Protein AF-0000000070189179 (afdb_homodimer)

Secondary structure (DSSP, 8-state):
-GGGG-SEEEE-GGG-SSHHHHHHHHT--HHHHHHHHHS-EEEEEEEETTEEEEEEEETTTEEEEEEE-TT-EEEEE-TTS-EEEEEEEEETTEEEEEEEETTT--EEEEEEEEETTEEEEEEEETTTTEEEEEEEEE-/-GGGG-SEEEE-GGG-SSHHHHHHHHT--HHHHHHHHHS--EEEEEEETTEEEEEEEETTTEEEEEEE-TT-EEEEE-TTS-EEEEEEEEETTEEEEEEEETTT--EEEEEEEEETTEEEEEEEETTTTEEEEEEEEE-

Organism: Mizuhopecten yessoensis (NCBI:txid6573)

Nearest PDB structures (foldseek):
  3akn-assembly1_A  TM=9.074E-01  e=6.734E-11  Rattus norvegicus
  1icn-assembly1_A  TM=9.066E-01  e=8.291E-10  Rattus norvegicus
  1dc9-assembly1_A  TM=9.022E-01  e=1.022E-09  Rattus norvegicus
  1eio-assembly1_A  TM=8.338E-01  e=8.717E-08  Sus scrofa
  2lba-assembly1_A  TM=8.473E-01  e=8.706E-07  Gallus gallus

Radius of gyration: 19.39 Å; Cα contacts (8 Å, |Δi|>4): 678; chains: 2; bounding box: 40×55×44 Å

pLDDT: mean 95.41, std 3.67, range [82.75, 98.81]

Structure (mmCIF, N/CA/C/O backbone):
data_AF-0000000070189179-model_v1
#
loop_
_entity.id
_entity.type
_entity.pdbx_description
1 polymer 'Fatty acid-binding protein'
#
loop_
_atom_site.group_PDB
_atom_site.id
_atom_site.type_symbol
_atom_site.label_atom_id
_atom_site.label_alt_id
_atom_site.label_comp_id
_atom_site.label_asym_id
_atom_site.label_entity_id
_atom_site.label_seq_id
_atom_site.pdbx_PDB_ins_code
_atom_site.Cartn_x
_atom_site.Cartn_y
_atom_site.Cartn_z
_atom_site.occupancy
_atom_site.B_iso_or_equiv
_atom_site.auth_seq_id
_atom_site.auth_comp_id
_atom_site.auth_asym_id
_atom_site.auth_atom_id
_atom_site.pdbx_PDB_model_num
ATOM 1 N N . MET A 1 1 ? 20.984 -18.75 -6.578 1 83.31 1 MET A N 1
ATOM 2 C CA . MET A 1 1 ? 19.703 -19.281 -7.004 1 83.31 1 MET A CA 1
ATOM 3 C C . MET A 1 1 ? 18.594 -18.25 -6.863 1 83.31 1 MET A C 1
ATOM 5 O O . MET A 1 1 ? 17.734 -18.125 -7.734 1 83.31 1 MET A O 1
ATOM 9 N N . VAL A 1 2 ? 18.781 -17.312 -6.008 1 92.94 2 VAL A N 1
ATOM 10 C CA . VAL A 1 2 ? 17.734 -16.328 -5.777 1 92.94 2 VAL A CA 1
ATOM 11 C C . VAL A 1 2 ? 17.922 -15.133 -6.715 1 92.94 2 VAL A C 1
ATOM 13 O O . VAL A 1 2 ? 17 -14.359 -6.949 1 92.94 2 VAL A O 1
ATOM 16 N N . GLU A 1 3 ? 19.094 -15.023 -7.371 1 95.5 3 GLU A N 1
ATOM 17 C CA . GLU A 1 3 ? 19.438 -13.852 -8.172 1 95.5 3 GLU A CA 1
ATOM 18 C C . GLU A 1 3 ? 18.5 -13.703 -9.367 1 95.5 3 GLU A C 1
ATOM 20 O O . GLU A 1 3 ? 18.25 -12.586 -9.828 1 95.5 3 GLU A O 1
ATOM 25 N N . GLN A 1 4 ? 18.062 -14.805 -9.883 1 97.12 4 GLN A N 1
ATOM 26 C CA . GLN A 1 4 ? 17.234 -14.781 -11.078 1 97.12 4 GLN A CA 1
ATOM 27 C C . GLN A 1 4 ? 15.93 -14.031 -10.82 1 97.12 4 GLN A C 1
ATOM 29 O O . GLN A 1 4 ? 15.289 -13.555 -11.758 1 97.12 4 GLN A O 1
ATOM 34 N N . PHE A 1 5 ? 15.5 -13.906 -9.594 1 98.31 5 PHE A N 1
ATOM 35 C CA . PHE A 1 5 ? 14.25 -13.25 -9.242 1 98.31 5 PHE A CA 1
ATOM 36 C C . PHE A 1 5 ? 14.445 -11.742 -9.133 1 98.31 5 PHE A C 1
ATOM 38 O O . PHE A 1 5 ? 13.477 -10.977 -9.18 1 98.31 5 PHE A O 1
ATOM 45 N N . LEU A 1 6 ? 15.688 -11.266 -8.891 1 98.12 6 LEU A N 1
ATOM 46 C CA . LEU A 1 6 ? 16 -9.891 -8.516 1 98.12 6 LEU A CA 1
ATOM 47 C C . LEU A 1 6 ? 15.961 -8.977 -9.734 1 98.12 6 LEU A C 1
ATOM 49 O O . LEU A 1 6 ? 17 -8.453 -10.164 1 98.12 6 LEU A O 1
ATOM 53 N N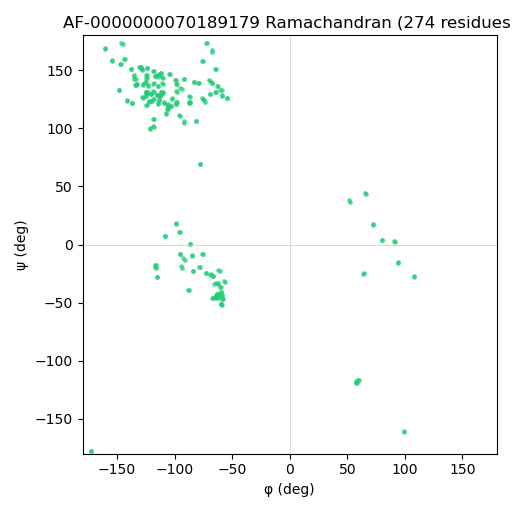 . ASN A 1 7 ? 14.695 -8.766 -10.266 1 98.19 7 ASN A N 1
ATOM 54 C CA . ASN A 1 7 ? 14.383 -7.953 -11.438 1 98.19 7 ASN A CA 1
ATOM 55 C C . ASN A 1 7 ? 13.023 -7.262 -11.289 1 98.19 7 ASN A C 1
ATOM 57 O O . ASN A 1 7 ? 12.367 -7.395 -10.258 1 98.19 7 ASN A O 1
ATOM 61 N N . LYS A 1 8 ? 12.766 -6.445 -12.219 1 98.31 8 LYS A N 1
ATOM 62 C CA . LYS A 1 8 ? 11.422 -5.879 -12.352 1 98.31 8 LYS A CA 1
ATOM 63 C C . LYS A 1 8 ? 10.617 -6.629 -13.414 1 98.31 8 LYS A C 1
ATOM 65 O O . LYS A 1 8 ? 11.125 -6.926 -14.492 1 98.31 8 LYS A O 1
ATOM 70 N N . TRP A 1 9 ? 9.406 -6.973 -13.055 1 98.81 9 TRP A N 1
ATOM 71 C CA . TRP A 1 9 ? 8.547 -7.801 -13.891 1 98.81 9 TRP A CA 1
ATOM 72 C C . TRP A 1 9 ? 7.219 -7.102 -14.156 1 98.81 9 TRP A C 1
ATOM 74 O O . TRP A 1 9 ? 6.703 -6.383 -13.297 1 98.81 9 TRP A O 1
ATOM 84 N N . LYS A 1 10 ? 6.699 -7.363 -15.398 1 98.62 10 LYS A N 1
ATOM 85 C CA . LYS A 1 10 ? 5.387 -6.832 -15.766 1 98.62 10 LYS A CA 1
ATOM 86 C C . LYS A 1 10 ? 4.449 -7.953 -16.203 1 98.62 10 LYS A C 1
ATOM 88 O O . LYS A 1 10 ? 4.801 -8.766 -17.062 1 98.62 10 LYS A O 1
ATOM 93 N N . ALA A 1 11 ? 3.275 -7.93 -15.633 1 98.5 11 ALA A N 1
ATOM 94 C CA . ALA A 1 11 ? 2.303 -8.977 -15.938 1 98.5 11 ALA A CA 1
ATOM 95 C C . ALA A 1 11 ? 1.834 -8.883 -17.391 1 98.5 11 ALA A C 1
ATOM 97 O O . ALA A 1 11 ? 1.616 -7.785 -17.906 1 98.5 11 ALA A O 1
ATOM 98 N N . ASP A 1 12 ? 1.707 -10.07 -18 1 97.81 12 ASP A N 1
ATOM 99 C CA . ASP A 1 12 ? 1.01 -10.195 -19.281 1 97.81 12 ASP A CA 1
ATOM 100 C C . ASP A 1 12 ? -0.471 -10.508 -19.062 1 97.81 12 ASP A C 1
ATOM 102 O O . ASP A 1 12 ? -0.845 -11.656 -18.844 1 97.81 12 ASP A O 1
ATOM 106 N N . ILE A 1 13 ? -1.306 -9.602 -19.266 1 95.25 13 ILE A N 1
ATOM 107 C CA . ILE A 1 13 ? -2.713 -9.734 -18.922 1 95.25 13 ILE A CA 1
ATOM 108 C C . ILE A 1 13 ? -3.381 -10.758 -19.828 1 95.25 13 ILE A C 1
ATOM 110 O O . ILE A 1 13 ? -4.398 -11.352 -19.469 1 95.25 13 ILE A O 1
ATOM 114 N N . THR A 1 14 ? -2.861 -10.922 -20.938 1 95.81 14 THR A N 1
ATOM 115 C CA . THR A 1 14 ? -3.445 -11.859 -21.891 1 95.81 14 THR A CA 1
ATOM 116 C C . THR A 1 14 ? -3.131 -13.305 -21.5 1 95.81 14 THR A C 1
ATOM 118 O O . THR A 1 14 ? -3.713 -14.242 -22.047 1 95.81 14 THR A O 1
ATOM 121 N N . SER A 1 15 ? -2.318 -13.469 -20.547 1 96.25 15 SER A N 1
ATOM 122 C CA . SER A 1 15 ? -1.878 -14.812 -20.172 1 96.25 15 SER A CA 1
ATOM 123 C C . SER A 1 15 ? -2.721 -15.375 -19.031 1 96.25 15 SER A C 1
ATOM 125 O O . SER A 1 15 ? -2.576 -16.547 -18.672 1 96.25 15 SER A O 1
ATOM 127 N N . TYR A 1 16 ? -3.555 -14.57 -18.453 1 95.81 16 TYR A N 1
ATOM 128 C CA . TYR A 1 16 ? -4.336 -15.008 -17.297 1 95.81 16 TYR A CA 1
ATOM 129 C C . TYR A 1 16 ? -5.199 -16.219 -17.641 1 95.81 16 TYR A C 1
ATOM 131 O O . TYR A 1 16 ? -5.914 -16.203 -18.656 1 95.81 16 TYR A O 1
ATOM 139 N N . SER A 1 17 ? -5.148 -17.234 -16.906 1 97 17 SER A N 1
ATOM 140 C CA . SER A 1 17 ? -6.105 -18.344 -16.969 1 97 17 SER A CA 1
ATOM 141 C C . SER A 1 17 ? -7.16 -18.219 -15.875 1 97 17 SER A C 1
ATOM 143 O O . SER A 1 17 ? -6.863 -17.781 -14.758 1 97 17 SER A O 1
ATOM 145 N N . ASN A 1 18 ? -8.414 -18.531 -16.109 1 96.88 18 ASN A N 1
ATOM 146 C CA . ASN A 1 18 ? -9.469 -18.672 -15.109 1 96.88 18 ASN A CA 1
ATOM 147 C C . ASN A 1 18 ? -9.523 -17.438 -14.203 1 96.88 18 ASN A C 1
ATOM 149 O O . ASN A 1 18 ? -9.703 -17.578 -12.992 1 96.88 18 ASN A O 1
ATOM 153 N N . PHE A 1 19 ? -9.32 -16.297 -14.742 1 97.12 19 PHE A N 1
ATOM 154 C CA . PHE A 1 19 ? -9.18 -15.078 -13.945 1 97.12 19 PHE A CA 1
ATOM 155 C C . PHE A 1 19 ? -10.438 -14.828 -13.117 1 97.12 19 PHE A C 1
ATOM 157 O O . PHE A 1 19 ? -10.367 -14.742 -11.891 1 97.12 19 PHE A O 1
ATOM 164 N N . ASP A 1 20 ? -11.586 -14.844 -13.742 1 95.56 20 ASP A N 1
ATOM 165 C CA . ASP A 1 20 ? -12.828 -14.484 -13.07 1 95.56 20 ASP A CA 1
ATOM 166 C C . ASP A 1 20 ? -13.148 -15.477 -11.945 1 95.56 20 ASP A C 1
ATOM 168 O O . ASP A 1 20 ? -13.555 -15.078 -10.852 1 95.56 20 ASP A O 1
ATOM 172 N N . GLU A 1 21 ? -12.992 -16.719 -12.148 1 95.94 21 GLU A N 1
ATOM 173 C CA . GLU A 1 21 ? -13.25 -17.75 -11.156 1 95.94 21 GLU A CA 1
ATOM 174 C C . GLU A 1 21 ? -12.352 -17.578 -9.93 1 95.94 21 GLU A C 1
ATOM 176 O O . GLU A 1 21 ? -12.82 -17.688 -8.797 1 95.94 21 GLU A O 1
ATOM 181 N N . VAL A 1 22 ? -11.125 -17.359 -10.18 1 96.75 22 VAL A N 1
ATOM 182 C CA . VAL A 1 22 ? -10.172 -17.25 -9.086 1 96.75 22 VAL A CA 1
ATOM 183 C C . VAL A 1 22 ? -10.477 -15.992 -8.258 1 96.75 22 VAL A C 1
ATOM 185 O O . VAL A 1 22 ? -10.477 -16.047 -7.027 1 96.75 22 VAL A O 1
ATOM 188 N N . MET A 1 23 ? -10.719 -14.812 -8.914 1 94.88 23 MET A N 1
ATOM 189 C CA . MET A 1 23 ? -11.039 -13.586 -8.188 1 94.88 23 MET A CA 1
ATOM 190 C C . MET A 1 23 ? -12.305 -13.758 -7.355 1 94.88 23 MET A C 1
ATOM 192 O O . MET A 1 23 ? -12.391 -13.242 -6.238 1 94.88 23 MET A O 1
ATOM 196 N N . ASP A 1 24 ? -13.219 -14.516 -7.941 1 94.31 24 ASP A N 1
ATOM 197 C CA . ASP A 1 24 ? -14.445 -14.812 -7.211 1 94.31 24 ASP A CA 1
ATOM 198 C C . ASP A 1 24 ? -14.164 -15.641 -5.961 1 94.31 24 ASP A C 1
ATOM 200 O O . ASP A 1 24 ? -14.703 -15.359 -4.887 1 94.31 24 ASP A O 1
ATOM 204 N N . ALA A 1 25 ? -13.375 -16.609 -6.113 1 95.75 25 ALA A N 1
ATOM 205 C CA . ALA A 1 25 ? -13.023 -17.484 -4.996 1 95.75 25 ALA A CA 1
ATOM 206 C C . ALA A 1 25 ? -12.312 -16.703 -3.896 1 95.75 25 ALA A C 1
ATOM 208 O O . ALA A 1 25 ? -12.477 -16.984 -2.709 1 95.75 25 ALA A O 1
ATOM 209 N N . MET A 1 26 ? -11.539 -15.727 -4.266 1 94.62 26 MET A N 1
ATOM 210 C CA . MET A 1 26 ? -10.805 -14.898 -3.312 1 94.62 26 MET A CA 1
ATOM 211 C C . MET A 1 26 ? -11.727 -13.867 -2.666 1 94.62 26 MET A C 1
ATOM 213 O O . MET A 1 26 ? -11.352 -13.227 -1.684 1 94.62 26 MET A O 1
ATOM 217 N N . GLN A 1 27 ? -12.82 -13.617 -3.291 1 92.88 27 GLN A N 1
ATOM 218 C CA . GLN A 1 27 ? -13.781 -12.609 -2.846 1 92.88 27 GLN A CA 1
ATOM 219 C C . GLN A 1 27 ? -13.195 -11.203 -2.947 1 92.88 27 GLN A C 1
ATOM 221 O O . GLN A 1 27 ? -13.312 -10.414 -2.012 1 92.88 27 GLN A O 1
ATOM 226 N N . LEU A 1 28 ? -12.602 -11.086 -4.027 1 90.12 28 LEU A N 1
ATOM 227 C CA . LEU A 1 28 ? -12.039 -9.766 -4.297 1 90.12 28 LEU A CA 1
ATOM 228 C C . LEU A 1 28 ? -13.141 -8.742 -4.539 1 90.12 28 LEU A C 1
ATOM 230 O O . LEU A 1 28 ? -14.141 -9.047 -5.199 1 90.12 28 LEU A O 1
ATOM 234 N N . GLU A 1 29 ? -12.891 -7.52 -3.988 1 82.75 29 GLU A N 1
ATOM 235 C CA . GLU A 1 29 ? -13.844 -6.441 -4.246 1 82.75 29 GLU A CA 1
ATOM 236 C C . GLU A 1 29 ? -13.891 -6.09 -5.73 1 82.75 29 GLU A C 1
ATOM 238 O O . GLU A 1 29 ? -12.875 -6.172 -6.426 1 82.75 29 GLU A O 1
ATOM 243 N N . PRO A 1 30 ? -15.031 -5.629 -6.137 1 86.75 30 PRO A N 1
ATOM 244 C CA . PRO A 1 30 ? -15.258 -5.391 -7.562 1 86.75 30 PRO A CA 1
ATOM 245 C C . PRO A 1 30 ? -14.258 -4.402 -8.156 1 86.75 30 PRO A C 1
ATOM 247 O O . PRO A 1 30 ? -13.758 -4.617 -9.266 1 86.75 30 PRO A O 1
ATOM 250 N N . MET A 1 31 ? -13.953 -3.301 -7.504 1 84.25 31 MET A N 1
ATOM 251 C CA . MET A 1 31 ? -13.031 -2.307 -8.055 1 84.25 31 MET A CA 1
ATOM 252 C C . MET A 1 31 ? -11.656 -2.916 -8.305 1 84.25 31 MET A C 1
ATOM 254 O O . MET A 1 31 ? -11.102 -2.768 -9.391 1 84.25 31 MET A O 1
ATOM 258 N N . ALA A 1 32 ? -11.141 -3.545 -7.32 1 90.06 32 ALA A N 1
ATOM 259 C CA . ALA A 1 32 ? -9.828 -4.168 -7.465 1 90.06 32 ALA A CA 1
ATOM 260 C C . ALA A 1 32 ? -9.836 -5.211 -8.578 1 90.06 32 ALA A C 1
ATOM 262 O O . ALA A 1 32 ? -8.898 -5.281 -9.383 1 90.06 32 ALA A O 1
ATOM 263 N N . ARG A 1 33 ? -10.938 -5.98 -8.633 1 92.88 33 ARG A N 1
ATOM 264 C CA . ARG A 1 33 ? -11.07 -6.988 -9.68 1 92.88 33 ARG A CA 1
ATOM 265 C C . ARG A 1 33 ? -10.992 -6.355 -11.07 1 92.88 33 ARG A C 1
ATOM 267 O O . ARG A 1 33 ? -10.281 -6.852 -11.945 1 92.88 33 ARG A O 1
ATOM 274 N N . GLN A 1 34 ? -11.688 -5.332 -11.266 1 93.06 34 GLN A N 1
ATOM 275 C CA . GLN A 1 34 ? -11.711 -4.648 -12.555 1 93.06 34 GLN A CA 1
ATOM 276 C C . GLN A 1 34 ? -10.328 -4.109 -12.922 1 93.06 34 GLN A C 1
ATOM 278 O O . GLN A 1 34 ? -9.883 -4.242 -14.062 1 93.06 34 GLN A O 1
ATOM 283 N N . VAL A 1 35 ? -9.664 -3.557 -11.992 1 92.12 35 VAL A N 1
ATOM 284 C CA . VAL A 1 35 ? -8.352 -2.982 -12.242 1 92.12 35 VAL A CA 1
ATOM 285 C C . VAL A 1 35 ? -7.371 -4.086 -12.633 1 92.12 35 VAL A C 1
ATOM 287 O O . VAL A 1 35 ? -6.641 -3.951 -13.625 1 92.12 35 VAL A O 1
ATOM 290 N N . PHE A 1 36 ? -7.406 -5.176 -11.906 1 94.38 36 PHE A N 1
ATOM 291 C CA . PHE A 1 36 ? -6.461 -6.25 -12.164 1 94.38 36 PHE A CA 1
ATOM 292 C C . PHE A 1 36 ? -6.723 -6.887 -13.531 1 94.38 36 PHE A C 1
ATOM 294 O O . PHE A 1 36 ? -5.805 -7.398 -14.172 1 94.38 36 PHE A O 1
ATOM 301 N N . LYS A 1 37 ? -7.969 -6.785 -13.93 1 94 37 LYS A N 1
ATOM 302 C CA . LYS A 1 37 ? -8.352 -7.34 -15.227 1 94 37 LYS A CA 1
ATOM 303 C C . LYS A 1 37 ? -7.805 -6.488 -16.375 1 94 37 LYS A C 1
ATOM 305 O O . LYS A 1 37 ? -7.488 -7.008 -17.438 1 94 37 LYS A O 1
ATOM 310 N N . GLU A 1 38 ? -7.566 -5.281 -16.109 1 94.62 38 GLU A N 1
ATOM 311 C CA . GLU A 1 38 ? -7.328 -4.371 -17.219 1 94.62 38 GLU A CA 1
ATOM 312 C C . GLU A 1 38 ? -5.898 -3.83 -17.203 1 94.62 38 GLU A C 1
ATOM 314 O O . GLU A 1 38 ? -5.402 -3.332 -18.219 1 94.62 38 GLU A O 1
ATOM 319 N N . LYS A 1 39 ? -5.367 -3.758 -16.141 1 95.19 39 LYS A N 1
ATOM 320 C CA . LYS A 1 39 ? -4.062 -3.117 -16 1 95.19 39 LYS A CA 1
ATOM 321 C C . LYS A 1 39 ? -2.996 -4.125 -15.586 1 95.19 39 LYS A C 1
ATOM 323 O O . LYS A 1 39 ? -3.207 -4.906 -14.656 1 95.19 39 LYS A O 1
ATOM 328 N N . ALA A 1 40 ? -1.892 -3.971 -16.266 1 96.25 40 ALA A N 1
ATOM 329 C CA . ALA A 1 40 ? -0.788 -4.879 -15.961 1 96.25 40 ALA A CA 1
ATOM 330 C C . ALA A 1 40 ? -0.128 -4.523 -14.633 1 96.25 40 ALA A C 1
ATOM 332 O O . ALA A 1 40 ? 0.315 -3.389 -14.438 1 96.25 40 ALA A O 1
ATOM 333 N N . GLY A 1 41 ? -0.064 -5.441 -13.75 1 96.94 41 GLY A N 1
ATOM 334 C CA . GLY A 1 41 ? 0.687 -5.262 -12.523 1 96.94 41 GLY A CA 1
ATOM 335 C C . GLY A 1 41 ? 2.186 -5.391 -12.711 1 96.94 41 GLY A C 1
ATOM 336 O O . GLY A 1 41 ? 2.643 -5.992 -13.688 1 96.94 41 GLY A O 1
ATOM 337 N N . THR A 1 42 ? 2.9 -4.797 -11.758 1 97.94 42 THR A N 1
ATOM 338 C CA . THR A 1 42 ? 4.352 -4.918 -11.758 1 97.94 42 THR A CA 1
ATOM 339 C C . THR A 1 42 ? 4.844 -5.48 -10.422 1 97.94 42 THR A C 1
ATOM 341 O O . THR A 1 42 ? 4.152 -5.379 -9.406 1 97.94 42 THR A O 1
ATOM 344 N N . LEU A 1 43 ? 5.945 -6.152 -10.453 1 98.5 43 LEU A N 1
ATOM 345 C CA . LEU A 1 43 ? 6.598 -6.742 -9.289 1 98.5 43 LEU A CA 1
ATOM 346 C C . LEU A 1 43 ? 8.117 -6.609 -9.391 1 98.5 43 LEU A C 1
ATOM 348 O O . LEU A 1 43 ? 8.703 -6.969 -10.414 1 98.5 43 LEU A O 1
ATOM 352 N N . GLU A 1 44 ? 8.664 -6 -8.383 1 98.5 44 GLU A N 1
ATOM 353 C CA . GLU A 1 44 ? 10.117 -5.852 -8.328 1 98.5 44 GLU A CA 1
ATOM 354 C C . GLU A 1 44 ? 10.68 -6.422 -7.031 1 98.5 44 GLU A C 1
ATOM 356 O O . GLU A 1 44 ? 10.172 -6.133 -5.949 1 98.5 44 GLU A O 1
ATOM 361 N N . TYR A 1 45 ? 11.711 -7.25 -7.117 1 98.44 45 TYR A N 1
ATOM 362 C CA . TYR A 1 45 ? 12.398 -7.789 -5.949 1 98.44 45 TYR A CA 1
ATOM 363 C C . TYR A 1 45 ? 13.797 -7.199 -5.812 1 98.44 45 TYR A C 1
ATOM 365 O O . TYR A 1 45 ? 14.5 -7.02 -6.812 1 98.44 45 TYR A O 1
ATOM 373 N N . GLN A 1 46 ? 14.086 -6.91 -4.652 1 97.81 46 GLN A N 1
ATOM 374 C CA . GLN A 1 46 ? 15.445 -6.566 -4.246 1 97.81 46 GLN A CA 1
ATOM 375 C C . GLN A 1 46 ? 15.875 -7.371 -3.027 1 97.81 46 GLN A C 1
ATOM 377 O O . GLN A 1 46 ? 15.039 -7.809 -2.236 1 97.81 46 GLN A O 1
ATOM 382 N N . LEU A 1 47 ? 17.219 -7.578 -2.904 1 98 47 LEU A N 1
ATOM 383 C CA . LEU A 1 47 ? 17.766 -8.328 -1.78 1 98 47 LEU A CA 1
ATOM 384 C C . LEU A 1 47 ? 19.016 -7.641 -1.224 1 98 47 LEU A C 1
ATOM 386 O O . LEU A 1 47 ? 19.953 -7.348 -1.969 1 98 47 LEU A O 1
ATOM 390 N N . ASP A 1 48 ? 18.938 -7.328 0.014 1 97.38 48 ASP A N 1
ATOM 391 C CA . ASP A 1 48 ? 20.062 -6.84 0.789 1 97.38 48 ASP A CA 1
ATOM 392 C C . ASP A 1 48 ? 20.391 -7.781 1.947 1 97.38 48 ASP A C 1
ATOM 394 O O . ASP A 1 48 ? 19.688 -7.785 2.965 1 97.38 48 ASP A O 1
ATOM 398 N N . GLY A 1 49 ? 21.531 -8.492 1.797 1 96.88 49 GLY A N 1
ATOM 399 C CA . GLY A 1 49 ? 21.734 -9.57 2.75 1 96.88 49 GLY A CA 1
ATOM 400 C C . GLY A 1 49 ? 20.641 -10.609 2.715 1 96.88 49 GLY A C 1
ATOM 401 O O . GLY A 1 49 ? 20.391 -11.227 1.676 1 96.88 49 GLY A O 1
ATOM 402 N N . ASP A 1 50 ? 19.953 -10.703 3.852 1 97.19 50 ASP A N 1
ATOM 403 C CA . ASP A 1 50 ? 18.875 -11.68 3.895 1 97.19 50 ASP A CA 1
ATOM 404 C C . ASP A 1 50 ? 17.516 -10.984 3.891 1 97.19 50 ASP A C 1
ATOM 406 O O . ASP A 1 50 ? 16.469 -11.633 4.059 1 97.19 50 ASP A O 1
ATOM 410 N N . THR A 1 51 ? 17.516 -9.742 3.707 1 97.81 51 THR A N 1
ATOM 411 C CA . THR A 1 51 ? 16.281 -8.961 3.732 1 97.81 51 THR A CA 1
ATOM 412 C C . THR A 1 51 ? 15.781 -8.695 2.314 1 97.81 51 THR A C 1
ATOM 414 O O . THR A 1 51 ? 16.469 -8.062 1.515 1 97.81 51 THR A O 1
ATOM 417 N N . TRP A 1 52 ? 14.555 -9.164 2.09 1 97.75 52 TRP A N 1
ATOM 418 C CA . TRP A 1 52 ? 13.891 -8.969 0.804 1 97.75 52 TRP A CA 1
ATOM 419 C C . TRP A 1 52 ? 13.047 -7.699 0.819 1 97.75 52 TRP A C 1
ATOM 421 O O . TRP A 1 52 ? 12.422 -7.375 1.831 1 97.75 52 TRP A O 1
ATOM 431 N N . THR A 1 53 ? 13.055 -7.035 -0.287 1 97.06 53 THR A N 1
ATOM 432 C CA . THR A 1 53 ? 12.094 -5.98 -0.568 1 97.06 53 THR A CA 1
ATOM 433 C C . THR A 1 53 ? 11.312 -6.281 -1.847 1 97.06 53 THR A C 1
ATOM 435 O O . THR A 1 53 ? 11.914 -6.496 -2.904 1 97.06 53 THR A O 1
ATOM 438 N N . ALA A 1 54 ? 10.031 -6.332 -1.734 1 97.25 54 ALA A N 1
ATOM 439 C CA . ALA A 1 54 ? 9.156 -6.488 -2.893 1 97.25 54 ALA A CA 1
ATOM 440 C C . ALA A 1 54 ? 8.312 -5.238 -3.117 1 97.25 54 ALA A C 1
ATOM 442 O O . ALA A 1 54 ? 7.648 -4.758 -2.197 1 97.25 54 ALA A O 1
ATOM 443 N N . LEU A 1 55 ? 8.328 -4.719 -4.293 1 96.62 55 LEU A N 1
ATOM 444 C CA . LEU A 1 55 ? 7.449 -3.635 -4.715 1 96.62 55 LEU A CA 1
ATOM 445 C C . LEU A 1 55 ? 6.383 -4.145 -5.684 1 96.62 55 LEU A C 1
ATOM 447 O O . LEU A 1 55 ? 6.703 -4.605 -6.777 1 96.62 55 LEU A O 1
ATOM 451 N N . ALA A 1 56 ? 5.18 -4.117 -5.234 1 97.06 56 ALA A N 1
ATOM 452 C CA . ALA A 1 56 ? 4.047 -4.531 -6.059 1 97.06 56 ALA A CA 1
ATOM 453 C C . ALA A 1 56 ? 3.156 -3.342 -6.402 1 97.06 56 ALA A C 1
ATOM 455 O O . ALA A 1 56 ? 2.779 -2.562 -5.523 1 97.06 56 ALA A O 1
ATOM 456 N N . GLY A 1 57 ? 2.848 -3.252 -7.684 1 96.19 57 GLY A N 1
ATOM 457 C CA . GLY A 1 57 ? 2.066 -2.09 -8.078 1 96.19 57 GLY A CA 1
ATOM 458 C C . GLY A 1 57 ? 1.115 -2.369 -9.227 1 96.19 57 GLY A C 1
ATOM 459 O O . GLY A 1 57 ? 1.319 -3.312 -9.992 1 96.19 57 GLY A O 1
ATOM 460 N N . VAL A 1 58 ? 0.118 -1.654 -9.328 1 95.25 58 VAL A N 1
ATOM 461 C CA . VAL A 1 58 ? -0.774 -1.591 -10.477 1 95.25 58 VAL A CA 1
ATOM 462 C C . VAL A 1 58 ? -1.35 -0.183 -10.609 1 95.25 58 VAL A C 1
ATOM 464 O O . VAL A 1 58 ? -1.683 0.455 -9.609 1 95.25 58 VAL A O 1
ATOM 467 N N . GLU A 1 59 ? -1.267 0.281 -11.898 1 88.38 59 GLU A N 1
ATOM 468 C CA . GLU A 1 59 ? -1.894 1.58 -12.125 1 88.38 59 GLU A CA 1
ATOM 469 C C . GLU A 1 59 ? -3.352 1.576 -11.68 1 88.38 59 GLU A C 1
ATOM 471 O O . GLU A 1 59 ? -4.117 0.683 -12.039 1 88.38 59 GLU A O 1
ATOM 476 N N . GLY A 1 60 ? -3.73 2.623 -10.75 1 87.38 60 GLY A N 1
ATOM 477 C CA . GLY A 1 60 ? -5.086 2.707 -10.234 1 87.38 60 GLY A CA 1
ATOM 478 C C . GLY A 1 60 ? -5.191 2.312 -8.773 1 87.38 60 GLY A C 1
ATOM 479 O O . GLY A 1 60 ? -6.109 2.738 -8.07 1 87.38 60 GLY A O 1
ATOM 480 N N . LEU A 1 61 ? -4.293 1.462 -8.297 1 90.5 61 LEU A N 1
ATOM 481 C CA . LEU A 1 61 ? -4.34 1.04 -6.902 1 90.5 61 LEU A CA 1
ATOM 482 C C . LEU A 1 61 ? -3.088 1.493 -6.156 1 90.5 61 LEU A C 1
ATOM 484 O O . LEU A 1 61 ? -3.049 1.458 -4.926 1 90.5 61 LEU A O 1
ATOM 488 N N . GLY A 1 62 ? -2.053 1.835 -6.953 1 89.88 62 GLY A N 1
ATOM 489 C CA . GLY A 1 62 ? -0.827 2.32 -6.34 1 89.88 62 GLY A CA 1
ATOM 490 C C . GLY A 1 62 ? 0.241 1.252 -6.215 1 89.88 62 GLY A C 1
ATOM 491 O O . GLY A 1 62 ? 0.303 0.329 -7.031 1 89.88 62 GLY A O 1
ATOM 492 N N . VAL A 1 63 ? 1.214 1.551 -5.293 1 93.12 63 VAL A N 1
ATOM 493 C CA . VAL A 1 63 ? 2.348 0.655 -5.086 1 93.12 63 VAL A CA 1
ATOM 494 C C . VAL A 1 63 ? 2.449 0.282 -3.607 1 93.12 63 VAL A C 1
ATOM 496 O O . VAL A 1 63 ? 2.252 1.128 -2.732 1 93.12 63 VAL A O 1
ATOM 499 N N . ARG A 1 64 ? 2.756 -0.956 -3.336 1 94.56 64 ARG A N 1
ATOM 500 C CA . ARG A 1 64 ? 3.037 -1.446 -1.991 1 94.56 64 ARG A CA 1
ATOM 501 C C . ARG A 1 64 ? 4.465 -1.975 -1.888 1 94.56 64 ARG A C 1
ATOM 503 O O . ARG A 1 64 ? 4.957 -2.627 -2.809 1 94.56 64 ARG A O 1
ATOM 510 N N . LYS A 1 65 ? 5.055 -1.642 -0.792 1 93.81 65 LYS A N 1
ATOM 511 C CA . LYS A 1 65 ? 6.387 -2.139 -0.463 1 93.81 65 LYS A CA 1
ATOM 512 C C . LYS A 1 65 ? 6.332 -3.143 0.685 1 93.81 65 LYS A C 1
ATOM 514 O O . LYS A 1 65 ? 5.785 -2.848 1.749 1 93.81 65 LYS A O 1
ATOM 519 N N . TYR A 1 66 ? 6.812 -4.301 0.454 1 94.88 66 TYR A N 1
ATOM 520 C CA . TYR A 1 66 ? 6.922 -5.332 1.478 1 94.88 66 TYR A CA 1
ATOM 521 C C . TYR A 1 66 ? 8.383 -5.625 1.807 1 94.88 66 TYR A C 1
ATOM 523 O O . TYR A 1 66 ? 9.188 -5.867 0.907 1 94.88 66 TYR A O 1
ATOM 531 N N . VAL A 1 67 ? 8.734 -5.586 3.043 1 93.88 67 VAL A N 1
ATOM 532 C CA . VAL A 1 67 ? 10.078 -5.898 3.516 1 93.88 67 VAL A CA 1
ATOM 533 C C . VAL A 1 67 ? 10.031 -7.113 4.441 1 93.88 67 VAL A C 1
ATOM 535 O O . VAL A 1 67 ? 9.305 -7.113 5.438 1 93.88 67 VAL A O 1
ATOM 538 N N . TYR A 1 68 ? 10.836 -8.109 4.082 1 96.69 68 TYR A N 1
ATOM 539 C CA . TYR A 1 68 ? 10.688 -9.352 4.828 1 96.69 68 TYR A CA 1
ATOM 540 C C . TYR A 1 68 ? 11.922 -10.227 4.676 1 96.69 68 TYR A C 1
ATOM 542 O O . TYR A 1 68 ? 12.805 -9.93 3.873 1 96.69 68 TYR A O 1
ATOM 550 N N . LYS A 1 69 ? 11.992 -11.266 5.496 1 97.88 69 LYS A N 1
ATOM 551 C CA . LYS A 1 69 ? 12.938 -12.375 5.363 1 97.88 69 LYS A CA 1
ATOM 552 C C . LYS A 1 69 ? 12.211 -13.68 5.051 1 97.88 69 LYS A C 1
ATOM 554 O O . LYS A 1 69 ? 11.109 -13.922 5.555 1 97.88 69 LYS A O 1
ATOM 559 N N . LEU A 1 70 ? 12.867 -14.5 4.215 1 98 70 LEU A N 1
ATOM 560 C CA . LEU A 1 70 ? 12.258 -15.789 3.902 1 98 70 LEU A CA 1
ATOM 561 C C . LEU A 1 70 ? 12.031 -16.609 5.172 1 98 70 LEU A C 1
ATOM 563 O O . LEU A 1 70 ? 12.891 -16.625 6.062 1 98 70 LEU A O 1
ATOM 567 N N . GLY A 1 71 ? 10.859 -17.125 5.223 1 98.25 71 GLY A N 1
ATOM 568 C CA . GLY A 1 71 ? 10.531 -18 6.34 1 98.25 71 GLY A CA 1
ATOM 569 C C . GLY A 1 71 ? 9.852 -17.266 7.484 1 98.25 71 GLY A C 1
ATOM 570 O O . GLY A 1 71 ? 9.328 -17.891 8.406 1 98.25 71 GLY A O 1
ATOM 571 N N . GLU A 1 72 ? 9.883 -16.016 7.547 1 97.94 72 GLU A N 1
ATOM 572 C CA . GLU A 1 72 ? 9.242 -15.242 8.602 1 97.94 72 GLU A CA 1
ATOM 573 C C . GLU A 1 72 ? 7.879 -14.719 8.156 1 97.94 72 GLU A C 1
ATOM 575 O O . GLU A 1 72 ? 7.723 -14.258 7.023 1 97.94 72 GLU A O 1
ATOM 580 N N . GLU A 1 73 ? 6.934 -14.805 9.039 1 97.44 73 GLU A N 1
ATOM 581 C CA . GLU A 1 73 ? 5.605 -14.273 8.75 1 97.44 73 GLU A CA 1
ATOM 582 C C . GLU A 1 73 ? 5.566 -12.758 8.922 1 97.44 73 GLU A C 1
ATOM 584 O O . GLU A 1 73 ? 6.109 -12.227 9.891 1 97.44 73 GLU A O 1
ATOM 589 N N . ILE A 1 74 ? 4.902 -12.125 8.016 1 94.31 74 ILE A N 1
ATOM 590 C CA . ILE A 1 74 ? 4.684 -10.688 8.125 1 94.31 74 ILE A CA 1
ATOM 591 C C . ILE A 1 74 ? 3.199 -10.375 7.945 1 94.31 74 ILE A C 1
ATOM 593 O O . ILE A 1 74 ? 2.461 -11.164 7.348 1 94.31 74 ILE A O 1
ATOM 597 N N . GLU A 1 75 ? 2.809 -9.297 8.539 1 90.12 75 GLU A N 1
ATOM 598 C CA . GLU A 1 75 ? 1.468 -8.766 8.32 1 90.12 75 GLU A CA 1
ATOM 599 C C . GLU A 1 75 ? 1.501 -7.547 7.406 1 90.12 75 GLU A C 1
ATOM 601 O O . GLU A 1 75 ? 2.486 -6.809 7.383 1 90.12 75 GLU A O 1
ATOM 606 N N . GLY A 1 76 ? 0.409 -7.422 6.594 1 89.25 76 GLY A N 1
ATOM 607 C CA . GLY A 1 76 ? 0.299 -6.297 5.68 1 89.25 76 GLY A CA 1
ATOM 608 C C . GLY A 1 76 ? -1.05 -6.215 4.992 1 89.25 76 GLY A C 1
ATOM 609 O O . GLY A 1 76 ? -1.974 -6.957 5.336 1 89.25 76 GLY A O 1
ATOM 610 N N . ILE A 1 77 ? -1.13 -5.207 4.125 1 91.19 77 ILE A N 1
ATOM 611 C CA . ILE A 1 77 ? -2.324 -5.023 3.307 1 91.19 77 ILE A CA 1
ATOM 612 C C . ILE A 1 77 ? -1.96 -5.141 1.828 1 91.19 77 ILE A C 1
ATOM 614 O O . ILE A 1 77 ? -0.965 -4.566 1.381 1 91.19 77 ILE A O 1
ATOM 618 N N . GLY A 1 78 ? -2.682 -5.871 1.165 1 92.12 78 GLY A N 1
ATOM 619 C CA . GLY A 1 78 ? -2.439 -6.043 -0.259 1 92.12 78 GLY A CA 1
ATOM 620 C C . GLY A 1 78 ? -2.82 -4.824 -1.08 1 92.12 78 GLY A C 1
ATOM 621 O O . GLY A 1 78 ? -3.443 -3.895 -0.566 1 92.12 78 GLY A O 1
ATOM 622 N N . LEU A 1 79 ? -2.471 -4.934 -2.336 1 91.19 79 LEU A N 1
ATOM 623 C CA . LEU A 1 79 ? -2.846 -3.879 -3.273 1 91.19 79 LEU A CA 1
ATOM 624 C C . LEU A 1 79 ? -4.355 -3.668 -3.277 1 91.19 79 LEU A C 1
ATOM 626 O O . LEU A 1 79 ? -4.828 -2.551 -3.494 1 91.19 79 LEU A O 1
ATOM 630 N N . ASP A 1 80 ? -5.008 -4.715 -3.033 1 90.5 80 ASP A N 1
ATOM 631 C CA . ASP A 1 80 ? -6.465 -4.688 -3.1 1 90.5 80 ASP A CA 1
ATOM 632 C C . ASP A 1 80 ? -7.07 -4.234 -1.771 1 90.5 80 ASP A C 1
ATOM 634 O O . ASP A 1 80 ? -8.289 -4.289 -1.586 1 90.5 80 ASP A O 1
ATOM 638 N N . GLY A 1 81 ? -6.25 -3.939 -0.831 1 89.62 81 GLY A N 1
ATOM 639 C CA . GLY A 1 81 ? -6.73 -3.42 0.442 1 89.62 81 GLY A CA 1
ATOM 640 C C . GLY A 1 81 ? -7.02 -4.508 1.458 1 89.62 81 GLY A C 1
ATOM 641 O O . GLY A 1 81 ? -7.488 -4.227 2.562 1 89.62 81 GLY A O 1
ATOM 642 N N . VAL A 1 82 ? -6.781 -5.719 1.147 1 89.94 82 VAL A N 1
ATOM 643 C CA . VAL A 1 82 ? -7.105 -6.84 2.027 1 89.94 82 VAL A CA 1
ATOM 644 C C . VAL A 1 82 ? -5.949 -7.09 2.992 1 89.94 82 VAL A C 1
ATOM 646 O O . VAL A 1 82 ? -4.809 -7.285 2.566 1 89.94 82 VAL A O 1
ATOM 649 N N . PRO A 1 83 ? -6.254 -7.039 4.301 1 90.38 83 PRO A N 1
ATOM 650 C CA . PRO A 1 83 ? -5.211 -7.43 5.25 1 90.38 83 PRO A CA 1
ATOM 651 C C . PRO A 1 83 ? -4.785 -8.891 5.09 1 90.38 83 PRO A C 1
ATOM 653 O O . PRO A 1 83 ? -5.637 -9.773 4.977 1 90.38 83 PRO A O 1
ATOM 656 N N . LEU A 1 84 ? -3.451 -9.109 5.141 1 93.75 84 LEU A N 1
ATOM 657 C CA . LEU A 1 84 ? -2.908 -10.438 4.898 1 93.75 84 LEU A CA 1
ATOM 658 C C . LEU A 1 84 ? -1.835 -10.781 5.922 1 93.75 84 LEU A C 1
ATOM 660 O O . LEU A 1 84 ? -1.107 -9.906 6.387 1 93.75 84 LEU A O 1
ATOM 664 N N . LYS A 1 85 ? -1.758 -12.016 6.293 1 95.31 85 LYS A N 1
ATOM 665 C CA . LYS A 1 85 ? -0.572 -12.641 6.867 1 95.31 85 LYS A CA 1
ATOM 666 C C . LYS A 1 85 ? 0.157 -13.492 5.832 1 95.31 85 LYS A C 1
ATOM 668 O O . LYS A 1 85 ? -0.448 -14.359 5.199 1 95.31 85 LYS A O 1
ATOM 673 N N . THR A 1 86 ? 1.453 -13.234 5.645 1 97.38 86 THR A N 1
ATOM 674 C CA . THR A 1 86 ? 2.143 -13.852 4.52 1 97.38 86 THR A CA 1
ATOM 675 C C . THR A 1 86 ? 3.486 -14.43 4.961 1 97.38 86 THR A C 1
ATOM 677 O O . THR A 1 86 ? 4.207 -13.805 5.742 1 97.38 86 THR A O 1
ATOM 680 N N . THR A 1 87 ? 3.795 -15.531 4.523 1 98.56 87 THR A N 1
ATOM 681 C CA . THR A 1 87 ? 5.121 -16.125 4.629 1 98.56 87 THR A CA 1
ATOM 682 C C . THR A 1 87 ? 5.648 -16.516 3.25 1 98.56 87 THR A C 1
ATOM 684 O O . THR A 1 87 ? 4.949 -17.172 2.471 1 98.56 87 THR A O 1
ATOM 687 N N . SER A 1 88 ? 6.824 -16.125 3 1 98.5 88 SER A N 1
ATOM 688 C CA . SER A 1 88 ? 7.48 -16.469 1.745 1 98.5 88 SER A CA 1
ATOM 689 C C . SER A 1 88 ? 8.633 -17.438 1.973 1 98.5 88 SER A C 1
ATOM 691 O O . SER A 1 88 ? 9.391 -17.297 2.934 1 98.5 88 SER A O 1
ATOM 693 N N . ILE A 1 89 ? 8.797 -18.344 1.024 1 98.38 89 ILE A N 1
ATOM 694 C CA . ILE A 1 89 ? 9.883 -19.312 1.128 1 98.38 89 ILE A CA 1
ATOM 695 C C . ILE A 1 89 ? 10.445 -19.609 -0.26 1 98.38 89 ILE A C 1
ATOM 697 O O . ILE A 1 89 ? 9.773 -19.375 -1.271 1 98.38 89 ILE A O 1
ATOM 701 N N . LEU A 1 90 ? 11.656 -20.125 -0.256 1 97.88 90 LEU A N 1
ATOM 702 C CA . LEU A 1 90 ? 12.289 -20.672 -1.458 1 97.88 90 LEU A CA 1
ATOM 703 C C . LEU A 1 90 ? 12.32 -22.188 -1.421 1 97.88 90 LEU A C 1
ATOM 705 O O . LEU A 1 90 ? 12.867 -22.781 -0.488 1 97.88 90 LEU A O 1
ATOM 709 N N . ASP A 1 91 ? 11.656 -22.781 -2.363 1 97 91 ASP A N 1
ATOM 710 C CA . ASP A 1 91 ? 11.648 -24.234 -2.533 1 97 91 ASP A CA 1
ATOM 711 C C . ASP A 1 91 ? 12.242 -24.641 -3.879 1 97 91 ASP A C 1
ATOM 713 O O . ASP A 1 91 ? 11.555 -24.609 -4.902 1 97 91 ASP A O 1
ATOM 717 N N . GLY A 1 92 ? 13.516 -25.094 -3.832 1 95.06 92 GLY A N 1
ATOM 718 C CA . GLY A 1 92 ? 14.211 -25.297 -5.094 1 95.06 92 GLY A C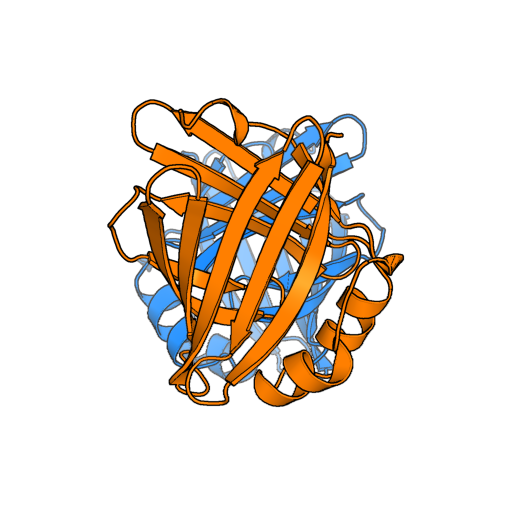A 1
ATOM 719 C C . GLY A 1 92 ? 14.281 -24.062 -5.953 1 95.06 92 GLY A C 1
ATOM 720 O O . GLY A 1 92 ? 14.836 -23.031 -5.531 1 95.06 92 GLY A O 1
ATOM 721 N N . GLU A 1 93 ? 13.648 -24.203 -7.129 1 96.25 93 GLU A N 1
ATOM 722 C CA . GLU A 1 93 ? 13.695 -23.094 -8.078 1 96.25 93 GLU A CA 1
ATOM 723 C C . GLU A 1 93 ? 12.453 -22.219 -7.969 1 96.25 93 GLU A C 1
ATOM 725 O O . GLU A 1 93 ? 12.258 -21.297 -8.766 1 96.25 93 GLU A O 1
ATOM 730 N N . ALA A 1 94 ? 11.68 -22.438 -6.965 1 98.25 94 ALA A N 1
ATOM 731 C CA . ALA A 1 94 ? 10.398 -21.75 -6.867 1 98.25 94 ALA A CA 1
ATOM 732 C C . ALA A 1 94 ? 10.375 -20.812 -5.66 1 98.25 94 ALA A C 1
ATOM 734 O O . ALA A 1 94 ? 10.758 -21.203 -4.555 1 98.25 94 ALA A O 1
ATOM 735 N N . LEU A 1 95 ? 10.008 -19.578 -5.887 1 98.62 95 LEU A N 1
ATOM 736 C CA . LEU A 1 95 ? 9.625 -18.688 -4.805 1 98.62 95 LEU A CA 1
ATOM 737 C C . LEU A 1 95 ? 8.141 -18.812 -4.484 1 98.62 95 LEU A C 1
ATOM 739 O O . LEU A 1 95 ? 7.297 -18.609 -5.355 1 98.62 95 LEU A O 1
ATOM 743 N N . ILE A 1 96 ? 7.848 -19.156 -3.254 1 98.75 96 ILE A N 1
ATOM 744 C CA . ILE A 1 96 ? 6.473 -19.469 -2.877 1 98.75 96 ILE A CA 1
ATOM 745 C C . ILE A 1 96 ? 6.012 -18.5 -1.785 1 98.75 96 ILE A C 1
ATOM 747 O O . ILE A 1 96 ? 6.668 -18.359 -0.75 1 98.75 96 ILE A O 1
ATOM 751 N N . GLU A 1 97 ? 4.93 -17.797 -2.016 1 98.56 97 GLU A N 1
ATOM 752 C CA . GLU A 1 97 ? 4.27 -16.922 -1.054 1 98.56 97 GLU A CA 1
ATOM 753 C C . GLU A 1 97 ? 2.977 -17.547 -0.533 1 98.56 97 GLU A C 1
ATOM 755 O O . GLU A 1 97 ? 2.055 -17.812 -1.307 1 98.56 97 GLU A O 1
ATOM 760 N N . ASN A 1 98 ? 2.928 -17.812 0.713 1 98.38 98 ASN A N 1
ATOM 761 C CA . ASN A 1 98 ? 1.726 -18.297 1.387 1 98.38 98 ASN A CA 1
ATOM 762 C C . ASN A 1 98 ? 1.05 -17.188 2.184 1 98.38 98 ASN A C 1
ATOM 764 O O . ASN A 1 98 ? 1.646 -16.625 3.107 1 98.38 98 ASN A O 1
ATOM 768 N N . SER A 1 99 ? -0.185 -16.906 1.8 1 97.94 99 SER A N 1
ATOM 769 C CA . SER A 1 99 ? -0.896 -15.82 2.463 1 97.94 99 SER A CA 1
ATOM 770 C C . SER A 1 99 ? -2.268 -16.281 2.953 1 97.94 99 SER A C 1
ATOM 772 O O . SER A 1 99 ? -2.863 -17.188 2.387 1 97.94 99 SER A O 1
ATOM 774 N N . THR A 1 100 ? -2.713 -15.656 3.996 1 97.12 100 THR A N 1
ATOM 775 C CA . THR A 1 100 ? -4.074 -15.844 4.492 1 97.12 100 THR A CA 1
ATOM 776 C C . THR A 1 100 ? -4.766 -14.492 4.68 1 97.12 100 THR A C 1
ATOM 778 O O . THR A 1 100 ? -4.227 -13.602 5.336 1 97.12 100 THR A O 1
ATOM 781 N N . SER A 1 101 ? -5.945 -14.359 4.078 1 94.62 101 SER A N 1
ATOM 782 C CA . SER A 1 101 ? -6.766 -13.164 4.293 1 94.62 101 SER A CA 1
ATOM 783 C C . SER A 1 101 ? -7.227 -13.07 5.742 1 94.62 101 SER A C 1
ATOM 785 O O . SER A 1 101 ? -7.824 -14.016 6.273 1 94.62 101 SER A O 1
ATOM 787 N N . GLN A 1 102 ? -7.051 -11.93 6.336 1 90.75 102 GLN A N 1
ATOM 788 C CA . GLN A 1 102 ? -7.484 -11.75 7.719 1 90.75 102 GLN A CA 1
ATOM 789 C C . GLN A 1 102 ? -8.961 -11.359 7.785 1 90.75 102 GLN A C 1
ATOM 791 O O . GLN A 1 102 ? -9.562 -11.383 8.859 1 90.75 102 GLN A O 1
ATOM 796 N N . LYS A 1 103 ? -9.445 -11.094 6.598 1 87 103 LYS A N 1
ATOM 797 C CA . LYS A 1 103 ? -10.859 -10.773 6.512 1 87 103 LYS A CA 1
ATOM 798 C C . LYS A 1 103 ? -11.703 -12.031 6.336 1 87 103 LYS A C 1
ATOM 800 O O . LYS A 1 103 ? -12.758 -12.172 6.953 1 87 103 LYS A O 1
ATOM 805 N N . THR A 1 104 ? -11.234 -12.977 5.555 1 91.81 104 THR A N 1
ATOM 806 C CA . THR A 1 104 ? -12.07 -14.109 5.16 1 91.81 104 THR A CA 1
ATOM 807 C C . THR A 1 104 ? -11.5 -15.414 5.695 1 91.81 104 THR A C 1
ATOM 809 O O . THR A 1 104 ? -12.203 -16.438 5.742 1 91.81 104 THR A O 1
ATOM 812 N N . GLY A 1 105 ? -10.25 -15.352 6.02 1 94.62 105 GLY A N 1
ATOM 813 C CA . GLY A 1 105 ? -9.586 -16.578 6.426 1 94.62 105 GLY A CA 1
ATOM 814 C C . GLY A 1 105 ? -9.172 -17.438 5.254 1 94.62 105 GLY A C 1
ATOM 815 O O . GLY A 1 105 ? -8.625 -18.531 5.441 1 94.62 105 GLY A O 1
ATOM 816 N N . ILE A 1 106 ? -9.344 -17.016 4.047 1 95.44 106 ILE A N 1
ATOM 817 C CA . ILE A 1 106 ? -9.055 -17.812 2.852 1 95.44 106 ILE A CA 1
ATOM 818 C C . ILE A 1 106 ? -7.551 -17.859 2.617 1 95.44 106 ILE A C 1
ATOM 820 O O . ILE A 1 106 ? -6.891 -16.828 2.531 1 95.44 106 ILE A O 1
ATOM 824 N N . PRO A 1 107 ? -7.008 -19.047 2.5 1 97.56 107 PRO A N 1
ATOM 825 C CA . PRO A 1 107 ? -5.586 -19.188 2.17 1 97.56 107 PRO A CA 1
ATOM 826 C C . PRO A 1 107 ? -5.316 -19.094 0.67 1 97.56 107 PRO A C 1
ATOM 828 O O . PRO A 1 107 ? -6.09 -19.609 -0.136 1 97.56 107 PRO A O 1
ATOM 831 N N . ILE A 1 108 ? -4.227 -18.422 0.326 1 97.38 108 ILE A N 1
ATOM 832 C CA . ILE A 1 108 ? -3.797 -18.25 -1.058 1 97.38 108 ILE A CA 1
ATOM 833 C C . ILE A 1 108 ? -2.305 -18.547 -1.178 1 97.38 108 ILE A C 1
ATOM 835 O O . ILE A 1 108 ? -1.517 -18.188 -0.302 1 97.38 108 ILE A O 1
ATOM 839 N N . THR A 1 109 ? -1.99 -19.219 -2.215 1 98.5 109 THR A N 1
ATOM 840 C CA . THR A 1 109 ? -0.586 -19.5 -2.484 1 98.5 109 THR A CA 1
ATOM 841 C C . THR A 1 109 ? -0.195 -19.031 -3.881 1 98.5 109 THR A C 1
ATOM 843 O O . THR A 1 109 ? -0.867 -19.344 -4.863 1 98.5 109 THR A O 1
ATOM 846 N N . ILE A 1 110 ? 0.854 -18.266 -3.975 1 98.56 110 ILE A N 1
ATOM 847 C CA . ILE A 1 110 ? 1.418 -17.891 -5.266 1 98.56 110 ILE A CA 1
ATOM 848 C C . ILE A 1 110 ? 2.803 -18.516 -5.426 1 98.56 110 ILE A C 1
ATOM 850 O O . ILE A 1 110 ? 3.668 -18.344 -4.562 1 98.56 110 ILE A O 1
ATOM 854 N N . THR A 1 111 ? 3 -19.25 -6.457 1 98.69 111 THR A N 1
ATOM 855 C CA . THR A 1 111 ? 4.277 -19.859 -6.801 1 98.69 111 THR A CA 1
ATOM 856 C C . THR A 1 111 ? 4.879 -19.203 -8.039 1 98.69 111 THR A C 1
ATOM 858 O O . THR A 1 111 ? 4.215 -19.094 -9.07 1 98.69 111 THR A O 1
ATOM 861 N N . ARG A 1 112 ? 6.156 -18.844 -7.922 1 98.75 112 ARG A N 1
ATOM 862 C CA . ARG A 1 112 ? 6.816 -18.156 -9.031 1 98.75 112 ARG A CA 1
ATOM 863 C C . ARG A 1 112 ? 8.117 -18.859 -9.406 1 98.75 112 ARG A C 1
ATOM 865 O O . ARG A 1 112 ? 8.883 -19.266 -8.531 1 98.75 112 ARG A O 1
ATOM 872 N N . ARG A 1 113 ? 8.344 -18.969 -10.688 1 98.56 113 ARG A N 1
ATOM 873 C CA . ARG A 1 113 ? 9.555 -19.547 -11.258 1 98.56 113 ARG A CA 1
ATOM 874 C C . ARG A 1 113 ? 10.086 -18.688 -12.398 1 98.56 113 ARG A C 1
ATOM 876 O O . ARG A 1 113 ? 9.312 -18.203 -13.227 1 98.56 113 ARG A O 1
ATOM 883 N N . VAL A 1 114 ? 11.391 -18.625 -12.438 1 98.56 114 VAL A N 1
ATOM 884 C CA . VAL A 1 114 ? 11.992 -17.844 -13.508 1 98.56 114 VAL A CA 1
ATOM 885 C C . VAL A 1 114 ? 12.43 -18.766 -14.641 1 98.56 114 VAL A C 1
ATOM 887 O O . VAL A 1 114 ? 13.141 -19.75 -14.414 1 98.56 114 VAL A O 1
ATOM 890 N N . LYS A 1 115 ? 11.938 -18.516 -15.766 1 97.75 115 LYS A N 1
ATOM 891 C CA . LYS A 1 115 ? 12.375 -19.156 -17 1 97.75 115 LYS A CA 1
ATOM 892 C C . LYS A 1 115 ? 12.859 -18.125 -18.016 1 97.75 115 LYS A C 1
ATOM 894 O O . LYS A 1 115 ? 12.078 -17.625 -18.828 1 97.75 115 LYS A O 1
ATOM 899 N N . GLY A 1 116 ? 14.211 -18 -18.062 1 96.56 116 GLY A N 1
ATOM 900 C CA . GLY A 1 116 ? 14.734 -16.922 -18.875 1 96.56 116 GLY A CA 1
ATOM 901 C C . GLY A 1 116 ? 14.234 -15.555 -18.469 1 96.56 116 GLY A C 1
ATOM 902 O O . GLY A 1 116 ? 14.398 -15.148 -17.312 1 96.56 116 GLY A O 1
ATOM 903 N N . ASP A 1 117 ? 13.516 -14.859 -19.422 1 98 117 ASP A N 1
ATOM 904 C CA . ASP A 1 117 ? 13.008 -13.516 -19.156 1 98 117 ASP A CA 1
ATOM 905 C C . ASP A 1 117 ? 11.539 -13.547 -18.75 1 98 117 ASP A C 1
ATOM 907 O O . ASP A 1 117 ? 10.852 -12.523 -18.781 1 98 117 ASP A O 1
ATOM 911 N N . ILE A 1 118 ? 11.156 -14.703 -18.375 1 98.62 118 ILE A N 1
ATOM 912 C CA . ILE A 1 118 ? 9.75 -14.883 -18.016 1 98.62 118 ILE A CA 1
ATOM 913 C C . ILE A 1 118 ? 9.641 -15.344 -16.578 1 98.62 118 ILE A C 1
ATOM 915 O O . ILE A 1 118 ? 10.406 -16.203 -16.125 1 98.62 118 ILE A O 1
ATOM 919 N N . LEU A 1 119 ? 8.805 -14.648 -15.82 1 98.75 119 LEU A N 1
ATOM 920 C CA . LEU A 1 119 ? 8.367 -15.117 -14.508 1 98.75 119 LEU A CA 1
ATOM 921 C C . LEU A 1 119 ? 7.031 -15.852 -14.609 1 98.75 119 LEU A C 1
ATOM 923 O O . LEU A 1 119 ? 6 -15.227 -14.867 1 98.75 119 LEU A O 1
ATOM 927 N N . GLU A 1 120 ? 7.059 -17.156 -14.406 1 98.75 120 GLU A N 1
ATOM 928 C CA . GLU A 1 120 ? 5.84 -17.953 -14.414 1 98.75 120 GLU A CA 1
ATOM 929 C C . GLU A 1 120 ? 5.188 -17.984 -13.031 1 98.75 120 GLU A C 1
ATOM 931 O O . GLU A 1 120 ? 5.824 -18.375 -12.047 1 98.75 120 GLU A O 1
ATOM 936 N N . CYS A 1 121 ? 3.906 -17.641 -13 1 98.75 121 CYS A N 1
ATOM 937 C CA . CYS A 1 121 ? 3.211 -17.531 -11.719 1 98.75 121 CYS A CA 1
ATOM 938 C C . CYS A 1 121 ? 1.985 -18.438 -11.688 1 98.75 121 CYS A C 1
ATOM 940 O O . CYS A 1 121 ? 1.254 -18.531 -12.68 1 98.75 121 CYS A O 1
ATOM 942 N N . THR A 1 122 ? 1.816 -19.094 -10.609 1 98.44 122 THR A N 1
ATOM 943 C CA . THR A 1 122 ? 0.603 -19.844 -10.312 1 98.44 122 THR A CA 1
ATOM 944 C C . THR A 1 122 ? -0.016 -19.391 -9 1 98.44 122 THR A C 1
ATOM 946 O O . THR A 1 122 ? 0.628 -19.453 -7.949 1 98.44 122 THR A O 1
ATOM 949 N N . LEU A 1 123 ? -1.248 -18.906 -9.078 1 98.19 123 LEU A N 1
ATOM 950 C CA . LEU A 1 123 ? -2.006 -18.5 -7.902 1 98.19 123 LEU A CA 1
ATOM 951 C C . LEU A 1 123 ? -3.096 -19.531 -7.578 1 98.19 123 LEU A C 1
ATOM 953 O O . LEU A 1 123 ? -3.98 -19.781 -8.398 1 98.19 123 LEU A O 1
ATOM 957 N N . LEU A 1 124 ? -3.006 -20.047 -6.418 1 98.19 124 LEU A N 1
ATOM 958 C CA . LEU A 1 124 ? -3.941 -21.062 -5.949 1 98.19 124 LEU A CA 1
ATOM 959 C C . LEU A 1 124 ? -4.77 -20.531 -4.777 1 98.19 124 LEU A C 1
ATOM 961 O O . LEU A 1 124 ? -4.215 -20.016 -3.809 1 98.19 124 LEU A O 1
ATOM 965 N N . VAL A 1 125 ? -6.098 -20.531 -4.93 1 97.62 125 VAL A N 1
ATOM 966 C CA . VAL A 1 125 ? -6.977 -20.391 -3.773 1 97.62 125 VAL A CA 1
ATOM 967 C C . VAL A 1 125 ? -7.145 -21.734 -3.074 1 97.62 125 VAL A C 1
ATOM 969 O O . VAL A 1 125 ? -7.93 -22.578 -3.52 1 97.62 125 VAL A O 1
ATOM 972 N N . ASP A 1 126 ? -6.5 -21.75 -2.002 1 89.06 126 ASP A N 1
ATOM 973 C CA . ASP A 1 126 ? -6.367 -23.078 -1.387 1 89.06 126 ASP A CA 1
ATOM 974 C C . ASP A 1 126 ? -7.723 -23.594 -0.902 1 89.06 126 ASP A C 1
ATOM 976 O O . ASP A 1 126 ? -8.695 -22.844 -0.859 1 89.06 126 ASP A O 1
ATOM 980 N N . LYS A 1 127 ? -7.848 -24.688 -0.599 1 84.62 127 LYS A N 1
ATOM 981 C CA . LYS A 1 127 ? -9.008 -25.391 -0.079 1 84.62 127 LYS A CA 1
ATOM 982 C C . LYS A 1 127 ? -10.148 -25.406 -1.097 1 84.62 127 LYS A C 1
ATOM 984 O O . LYS A 1 127 ? -10.992 -26.312 -1.079 1 84.62 127 LYS A O 1
ATOM 989 N N . LYS A 1 128 ? -10.164 -24.391 -2.023 1 88.12 128 LYS A N 1
ATOM 990 C CA . LYS A 1 128 ? -11.188 -24.375 -3.066 1 88.12 128 LYS A CA 1
ATOM 991 C C . LYS A 1 128 ? -10.688 -25.062 -4.336 1 88.12 128 LYS A C 1
ATOM 993 O O . LYS A 1 128 ? -11.469 -25.359 -5.234 1 88.12 128 LYS A O 1
ATOM 998 N N . GLY A 1 129 ? -9.477 -25.141 -4.395 1 92.56 129 GLY A N 1
ATOM 999 C CA . GLY A 1 129 ? -8.852 -25.844 -5.504 1 92.56 129 GLY A CA 1
ATOM 1000 C C . GLY A 1 129 ? -8.938 -25.094 -6.816 1 92.56 129 GLY A C 1
ATOM 1001 O O . GLY A 1 129 ? -8.938 -25.688 -7.887 1 92.56 129 GLY A O 1
ATOM 1002 N N . VAL A 1 130 ? -9.227 -23.828 -6.766 1 96.75 130 VAL A N 1
ATOM 1003 C CA . VAL A 1 130 ? -9.273 -22.984 -7.957 1 96.75 130 VAL A CA 1
ATOM 1004 C C . VAL A 1 130 ? -7.922 -22.297 -8.164 1 96.75 130 VAL A C 1
ATOM 1006 O O . VAL A 1 130 ? -7.297 -21.844 -7.199 1 96.75 130 VAL A O 1
ATOM 1009 N N . GLN A 1 131 ? -7.445 -22.328 -9.43 1 97.88 131 GLN A N 1
ATOM 1010 C CA . GLN A 1 131 ? -6.113 -21.781 -9.672 1 97.88 131 GLN A CA 1
ATOM 1011 C C . GLN A 1 131 ? -6.086 -20.953 -10.953 1 97.88 131 GLN A C 1
ATOM 1013 O O . GLN A 1 131 ? -6.883 -21.188 -11.867 1 97.88 131 GLN A O 1
ATOM 1018 N N . MET A 1 132 ? -5.18 -20 -10.891 1 98.12 132 MET A N 1
ATOM 1019 C CA . MET A 1 132 ? -4.852 -19.188 -12.062 1 98.12 132 MET A CA 1
ATOM 1020 C C . MET A 1 132 ? -3.357 -19.25 -12.359 1 98.12 132 MET A C 1
ATOM 1022 O O . MET A 1 132 ? -2.539 -19.359 -11.445 1 98.12 132 MET A O 1
ATOM 1026 N N . THR A 1 133 ? -3.064 -19.25 -13.688 1 98.44 133 THR A N 1
ATOM 1027 C CA . THR A 1 133 ? -1.681 -19.078 -14.109 1 98.44 133 THR A CA 1
ATOM 1028 C C . THR A 1 133 ? -1.524 -17.797 -14.93 1 98.44 133 THR A C 1
ATOM 1030 O O . THR A 1 133 ? -2.449 -17.391 -15.633 1 98.44 133 THR A O 1
ATOM 1033 N N . TYR A 1 134 ? -0.405 -17.188 -14.75 1 98.56 134 TYR A N 1
ATOM 1034 C CA . TYR A 1 134 ? -0.054 -16.031 -15.547 1 98.56 134 TYR A CA 1
ATOM 1035 C C . TYR A 1 134 ? 1.458 -15.867 -15.641 1 98.56 134 TYR A C 1
ATOM 1037 O O . TYR A 1 134 ? 2.203 -16.453 -14.852 1 98.56 134 TYR A O 1
ATOM 1045 N N . ASN A 1 135 ? 1.857 -15.125 -16.688 1 98.75 135 ASN A N 1
ATOM 1046 C CA . ASN A 1 135 ? 3.275 -14.836 -16.875 1 98.75 135 ASN A CA 1
ATOM 1047 C C . ASN A 1 135 ? 3.576 -13.352 -16.703 1 98.75 135 ASN A C 1
ATOM 1049 O O . ASN A 1 135 ? 2.721 -12.508 -16.984 1 98.75 135 ASN A O 1
ATOM 1053 N N . MET A 1 136 ? 4.75 -13.125 -16.172 1 98.69 136 MET A N 1
ATOM 1054 C CA . MET A 1 136 ? 5.297 -11.773 -16.188 1 98.69 136 MET A CA 1
ATOM 1055 C C . MET A 1 136 ? 6.598 -11.711 -16.984 1 98.69 136 MET A C 1
ATOM 1057 O O . MET A 1 136 ? 7.363 -12.672 -17 1 98.69 136 MET A O 1
ATOM 1061 N N . THR A 1 137 ? 6.824 -10.602 -17.562 1 98.62 137 THR A N 1
ATOM 1062 C CA . THR A 1 137 ? 8.016 -10.453 -18.391 1 98.62 137 THR A CA 1
ATOM 1063 C C . THR A 1 137 ? 9.008 -9.484 -17.734 1 98.62 137 THR A C 1
ATOM 1065 O O . THR A 1 137 ? 8.609 -8.477 -17.156 1 98.62 137 THR A O 1
ATOM 1068 N N . LYS A 1 138 ? 10.266 -9.75 -17.969 1 97.88 138 LYS A N 1
ATOM 1069 C CA . LYS A 1 138 ? 11.32 -8.898 -17.438 1 97.88 138 LYS A CA 1
ATOM 1070 C C . LYS A 1 138 ? 11.328 -7.535 -18.125 1 97.88 138 LYS A C 1
ATOM 1072 O O . LYS A 1 138 ? 11.273 -7.457 -19.359 1 97.88 138 LYS A O 1
ATOM 1077 N N . MET A 1 139 ? 11.344 -6.492 -17.266 1 95.94 139 MET A N 1
ATOM 1078 C CA . MET A 1 139 ? 11.359 -5.129 -17.781 1 95.94 139 MET A CA 1
ATOM 1079 C C . MET A 1 139 ? 12.789 -4.617 -17.922 1 95.94 139 MET A C 1
ATOM 1081 O O . MET A 1 139 ? 13.656 -4.941 -17.094 1 95.94 139 MET A O 1
ATOM 1085 N N . MET B 1 1 ? 10.492 26.5 -1.421 1 83.06 1 MET B N 1
ATOM 1086 C CA . MET B 1 1 ? 9.461 26.453 -0.395 1 83.06 1 MET B CA 1
ATOM 1087 C C . MET B 1 1 ? 9.016 25.016 -0.146 1 83.06 1 MET B C 1
ATOM 1089 O O . MET B 1 1 ? 8.773 24.625 0.997 1 83.06 1 MET B O 1
ATOM 1093 N N . VAL B 1 2 ? 9.227 24.156 -1.084 1 92.88 2 VAL B N 1
ATOM 1094 C CA . VAL B 1 2 ? 8.766 22.781 -0.927 1 92.88 2 VAL B CA 1
ATOM 1095 C C . VAL B 1 2 ? 9.883 21.938 -0.323 1 92.88 2 VAL B C 1
ATOM 1097 O O . VAL B 1 2 ? 9.625 20.859 0.213 1 92.88 2 VAL B O 1
ATOM 1100 N N . GLU B 1 3 ? 11.109 22.453 -0.253 1 95.56 3 GLU B N 1
ATOM 1101 C CA . GLU B 1 3 ? 12.266 21.672 0.169 1 95.56 3 GLU B CA 1
ATOM 1102 C C . GLU B 1 3 ? 12.141 21.25 1.631 1 95.56 3 GLU B C 1
ATOM 1104 O O . GLU B 1 3 ? 12.664 20.203 2.027 1 95.56 3 GLU B O 1
ATOM 1109 N N . GLN B 1 4 ? 11.539 22.094 2.404 1 97.12 4 GLN B N 1
ATOM 1110 C CA . GLN B 1 4 ? 11.43 21.828 3.836 1 97.12 4 GLN B CA 1
ATOM 1111 C C . GLN B 1 4 ? 10.664 20.531 4.102 1 97.12 4 GLN B C 1
ATOM 1113 O O . GLN B 1 4 ? 10.812 19.922 5.164 1 97.12 4 GLN B O 1
ATOM 1118 N N . PHE B 1 5 ? 9.852 20.078 3.195 1 98.31 5 PHE B N 1
ATOM 1119 C CA . PHE B 1 5 ? 9.039 18.875 3.367 1 98.31 5 PHE B CA 1
ATOM 1120 C C . PHE B 1 5 ? 9.836 17.625 3.012 1 98.31 5 PHE B C 1
ATOM 1122 O O . PHE B 1 5 ? 9.461 16.516 3.393 1 98.31 5 PHE B O 1
ATOM 1129 N N . LEU B 1 6 ? 10.914 17.766 2.188 1 98.12 6 LEU B N 1
ATOM 1130 C CA . LEU B 1 6 ? 11.617 16.641 1.565 1 98.12 6 LEU B CA 1
ATOM 1131 C C . LEU B 1 6 ? 12.547 15.961 2.562 1 98.12 6 LEU B C 1
ATOM 1133 O O . LEU B 1 6 ? 13.766 16.031 2.418 1 98.12 6 LEU B O 1
ATOM 1137 N N . ASN B 1 7 ? 11.906 15.273 3.576 1 98.19 7 ASN B N 1
ATOM 1138 C CA . ASN B 1 7 ? 12.555 14.555 4.668 1 98.19 7 ASN B CA 1
ATOM 1139 C C . ASN B 1 7 ? 11.773 13.305 5.051 1 98.19 7 ASN B C 1
ATOM 1141 O O . ASN B 1 7 ? 10.75 12.992 4.438 1 98.19 7 ASN B O 1
ATOM 1145 N N . LYS B 1 8 ? 12.359 12.555 5.898 1 98.31 8 LYS B N 1
ATOM 1146 C CA . LYS B 1 8 ? 11.656 11.461 6.555 1 98.31 8 LYS B CA 1
ATOM 1147 C C . LYS B 1 8 ? 11.164 11.867 7.938 1 98.31 8 LYS B C 1
ATOM 1149 O O . LYS B 1 8 ? 11.898 12.484 8.711 1 98.31 8 LYS B O 1
ATOM 1154 N N . TRP B 1 9 ? 9.898 11.578 8.188 1 98.81 9 TRP B N 1
ATOM 1155 C CA . TRP B 1 9 ? 9.234 12.008 9.414 1 98.81 9 TRP B CA 1
ATOM 1156 C C . TRP B 1 9 ? 8.648 10.812 10.164 1 98.81 9 TRP B C 1
ATOM 1158 O O . TRP B 1 9 ? 8.211 9.844 9.547 1 98.81 9 TRP B O 1
ATOM 1168 N N . LYS B 1 10 ? 8.688 10.945 11.516 1 98.62 10 LYS B N 1
ATOM 1169 C CA . LYS B 1 10 ? 8.078 9.922 12.367 1 98.62 10 LYS B CA 1
ATOM 1170 C C . LYS B 1 10 ? 7.035 10.531 13.297 1 98.62 10 LYS B C 1
ATOM 1172 O O . LYS B 1 10 ? 7.305 11.516 13.984 1 98.62 10 LYS B O 1
ATOM 1177 N N . ALA B 1 11 ? 5.891 9.898 13.312 1 98.56 11 ALA B N 1
ATOM 1178 C CA . ALA B 1 11 ? 4.797 10.414 14.133 1 98.56 11 ALA B CA 1
ATOM 1179 C C . ALA B 1 11 ? 5.121 10.289 15.625 1 98.56 11 ALA B C 1
ATOM 1181 O O . ALA B 1 11 ? 5.691 9.281 16.062 1 98.56 11 ALA B O 1
ATOM 1182 N N . ASP B 1 12 ? 4.754 11.344 16.359 1 97.88 12 ASP B N 1
ATOM 1183 C CA . ASP B 1 12 ? 4.727 11.289 17.812 1 97.88 12 ASP B CA 1
ATOM 1184 C C . ASP B 1 12 ? 3.352 10.867 18.328 1 97.88 12 ASP B C 1
ATOM 1186 O O . ASP B 1 12 ? 2.441 11.688 18.438 1 97.88 12 ASP B O 1
ATOM 1190 N N . ILE B 1 13 ? 3.213 9.695 18.766 1 95.69 13 ILE B N 1
ATOM 1191 C CA . ILE B 1 13 ? 1.907 9.133 19.094 1 95.69 13 ILE B CA 1
ATOM 1192 C C . ILE B 1 13 ? 1.337 9.836 20.312 1 95.69 13 ILE B C 1
ATOM 1194 O O . ILE B 1 13 ? 0.121 9.859 20.516 1 95.69 13 ILE B O 1
ATOM 1198 N N . THR B 1 14 ? 2.152 10.352 21.094 1 96.19 14 THR B N 1
ATOM 1199 C CA . THR B 1 14 ? 1.7 11.016 22.312 1 96.19 14 THR B CA 1
ATOM 1200 C C . THR B 1 14 ? 1.104 12.383 21.984 1 96.19 14 THR B C 1
ATOM 1202 O O . THR B 1 14 ? 0.465 13.008 22.828 1 96.19 14 THR B O 1
ATOM 1205 N N . SER B 1 15 ? 1.225 12.812 20.781 1 97 15 SER B N 1
ATOM 1206 C CA . SER B 1 15 ? 0.776 14.148 20.422 1 97 15 SER B CA 1
ATOM 1207 C C . SER B 1 15 ? -0.637 14.117 19.844 1 97 15 SER B C 1
ATOM 1209 O O . SER B 1 15 ? -1.229 15.164 19.578 1 97 15 SER B O 1
ATOM 1211 N N . TYR B 1 16 ? -1.161 12.953 19.609 1 96.19 16 TYR B N 1
ATOM 1212 C CA . TYR B 1 16 ? -2.473 12.836 18.984 1 96.19 16 TYR B CA 1
ATOM 1213 C C . TYR B 1 16 ? -3.539 13.539 19.812 1 96.19 16 TYR B C 1
ATOM 1215 O O . TYR B 1 16 ? -3.637 13.328 21.016 1 96.19 16 TYR B O 1
ATOM 1223 N N . SER B 1 17 ? -4.305 14.391 19.25 1 97.25 17 SER B N 1
ATOM 1224 C CA . SER B 1 17 ? -5.516 14.93 19.859 1 97.25 17 SER B CA 1
ATOM 1225 C C . SER B 1 17 ? -6.762 14.219 19.344 1 97.25 17 SER B C 1
ATOM 1227 O O . SER B 1 17 ? -6.828 13.836 18.172 1 97.25 17 SER B O 1
ATOM 1229 N N . ASN B 1 18 ? -7.77 13.945 20.156 1 97 18 ASN B N 1
ATOM 1230 C CA . ASN B 1 18 ? -9.086 13.469 19.734 1 97 18 ASN B CA 1
ATOM 1231 C C . ASN B 1 18 ? -8.977 12.258 18.828 1 97 18 ASN B C 1
ATOM 1233 O O . ASN B 1 18 ? -9.719 12.156 17.844 1 97 18 ASN B O 1
ATOM 1237 N N . PHE B 1 19 ? -8.047 11.398 19.078 1 97.25 19 PHE B N 1
ATOM 1238 C CA . PHE B 1 19 ? -7.742 10.297 18.172 1 97.25 19 PHE B CA 1
ATOM 1239 C C . PHE B 1 19 ? -8.969 9.414 17.969 1 97.25 19 PHE B C 1
ATOM 1241 O O . PHE B 1 19 ? -9.414 9.219 16.828 1 97.25 19 PHE B O 1
ATOM 1248 N N . ASP B 1 20 ? -9.578 8.977 19.031 1 95.69 20 ASP B N 1
ATOM 1249 C CA . ASP B 1 20 ? -10.672 8.016 18.953 1 95.69 20 ASP B CA 1
ATOM 1250 C C . ASP B 1 20 ? -11.875 8.609 18.203 1 95.69 20 ASP B C 1
ATOM 1252 O O . ASP B 1 20 ? -12.484 7.941 17.375 1 95.69 20 ASP B O 1
ATOM 1256 N N . GLU B 1 21 ? -12.219 9.797 18.453 1 96.12 21 GLU B N 1
ATOM 1257 C CA . GLU B 1 21 ? -13.336 10.469 17.797 1 96.12 21 GLU B CA 1
ATOM 1258 C C . GLU B 1 21 ? -13.117 10.594 16.297 1 96.12 21 GLU B C 1
ATOM 1260 O O . GLU B 1 21 ? -14.031 10.344 15.508 1 96.12 21 GLU B O 1
ATOM 1265 N N . VAL B 1 22 ? -11.953 10.977 15.961 1 96.88 22 VAL B N 1
ATOM 1266 C CA . VAL B 1 22 ? -11.656 11.188 14.547 1 96.88 22 VAL B CA 1
ATOM 1267 C C . VAL B 1 22 ? -11.68 9.852 13.805 1 96.88 22 VAL B C 1
ATOM 1269 O O . VAL B 1 22 ? -12.25 9.75 12.719 1 96.88 22 VAL B O 1
ATOM 1272 N N . MET B 1 23 ? -11.039 8.773 14.359 1 95 23 MET B N 1
ATOM 1273 C CA . MET B 1 23 ? -11.047 7.457 13.719 1 95 23 MET B CA 1
ATOM 1274 C C . MET B 1 23 ? -12.469 6.934 13.57 1 95 23 MET B C 1
ATOM 1276 O O . MET B 1 23 ? -12.797 6.305 12.562 1 95 23 MET B O 1
ATOM 1280 N N . ASP B 1 24 ? -13.25 7.25 14.586 1 94.44 24 ASP B N 1
ATOM 1281 C CA . ASP B 1 24 ? -14.656 6.859 14.523 1 94.44 24 ASP B CA 1
ATOM 1282 C C . ASP B 1 24 ? -15.375 7.57 13.375 1 94.44 24 ASP B C 1
ATOM 1284 O O . ASP B 1 24 ? -16.141 6.953 12.633 1 94.44 24 ASP B O 1
ATOM 1288 N N . ALA B 1 25 ? -15.141 8.812 13.266 1 95.88 25 ALA B N 1
ATOM 1289 C CA . ALA B 1 25 ? -15.773 9.609 12.211 1 95.88 25 ALA B CA 1
ATOM 1290 C C . ALA B 1 25 ? -15.352 9.117 10.828 1 95.88 25 ALA B C 1
ATOM 1292 O O . ALA B 1 25 ? -16.141 9.156 9.883 1 95.88 25 ALA B O 1
ATOM 1293 N N . MET B 1 26 ? -14.141 8.641 10.703 1 94.69 26 MET B N 1
ATOM 1294 C CA . MET B 1 26 ? -13.617 8.141 9.438 1 94.69 26 MET B CA 1
ATOM 1295 C C . MET B 1 26 ? -14.141 6.73 9.156 1 94.69 26 MET B C 1
ATOM 1297 O O . MET B 1 26 ? -13.984 6.215 8.047 1 94.69 26 MET B O 1
ATOM 1301 N N . GLN B 1 27 ? -14.594 6.094 10.172 1 92.94 27 GLN B N 1
ATOM 1302 C CA . GLN B 1 27 ? -15.07 4.715 10.094 1 92.94 27 GLN B CA 1
ATOM 1303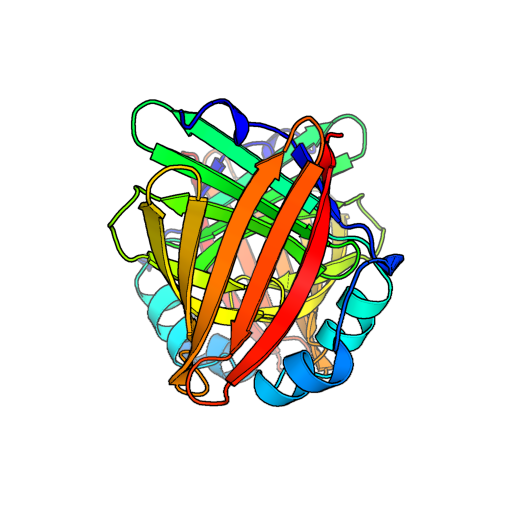 C C . GLN B 1 27 ? -13.93 3.76 9.758 1 92.94 27 GLN B C 1
ATOM 1305 O O . GLN B 1 27 ? -14.07 2.893 8.898 1 92.94 27 GLN B O 1
ATOM 1310 N N 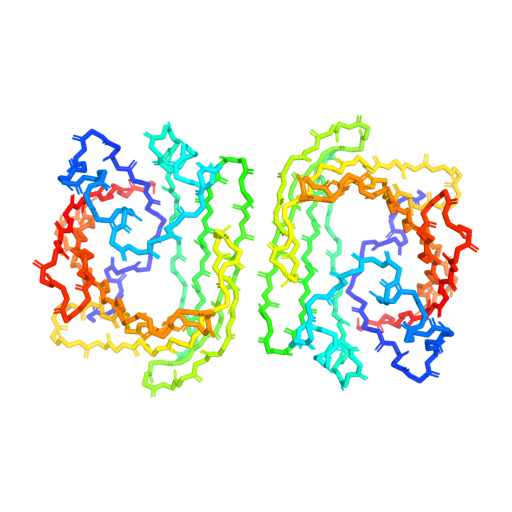. LEU B 1 28 ? -12.945 4.047 10.43 1 90.38 28 LEU B N 1
ATOM 1311 C CA . LEU B 1 28 ? -11.781 3.18 10.266 1 90.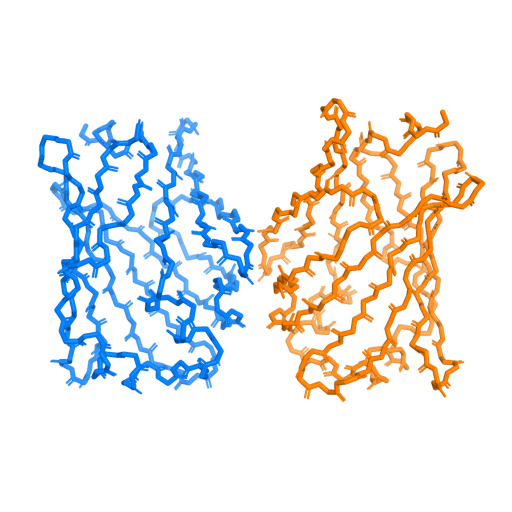38 28 LEU B CA 1
ATOM 1312 C C . LEU B 1 28 ? -12.047 1.802 10.867 1 90.38 28 LEU B C 1
ATOM 1314 O O . LEU B 1 28 ? -12.656 1.689 11.93 1 90.38 28 LEU B O 1
ATOM 1318 N N . GLU B 1 29 ? -11.523 0.784 10.141 1 83.25 29 GLU B N 1
ATOM 1319 C CA . GLU B 1 29 ? -11.641 -0.571 10.672 1 83.25 29 GLU B CA 1
ATOM 1320 C C . GLU B 1 29 ? -10.852 -0.728 11.969 1 83.25 29 GLU B C 1
ATOM 1322 O O . GLU B 1 29 ? -9.805 -0.105 12.141 1 83.25 29 GLU B O 1
ATOM 1327 N N . PRO B 1 30 ? -11.336 -1.615 12.781 1 87.25 30 PRO B N 1
ATOM 1328 C CA . PRO B 1 30 ? -10.766 -1.761 14.125 1 87.25 30 PRO B CA 1
ATOM 1329 C C . PRO B 1 30 ? -9.281 -2.105 14.102 1 87.25 30 PRO B C 1
ATOM 1331 O O . PRO B 1 30 ? -8.5 -1.559 14.883 1 87.25 30 PRO B O 1
ATOM 1334 N N . MET B 1 31 ? -8.836 -3.01 13.258 1 84.5 31 MET B N 1
ATOM 1335 C CA . MET B 1 31 ? -7.434 -3.404 13.219 1 84.5 31 MET B CA 1
ATOM 1336 C C . MET B 1 31 ? -6.539 -2.209 12.898 1 84.5 31 MET B C 1
ATOM 1338 O O . MET B 1 31 ? -5.559 -1.959 13.602 1 84.5 31 MET B O 1
ATOM 1342 N N . ALA B 1 32 ? -6.871 -1.532 11.867 1 90.38 32 ALA B N 1
ATOM 1343 C CA . ALA B 1 32 ? -6.082 -0.364 11.492 1 90.38 32 ALA B CA 1
ATOM 1344 C C . ALA B 1 32 ? -6.066 0.678 12.602 1 90.38 32 ALA B C 1
ATOM 1346 O O . ALA B 1 32 ? -5.023 1.26 12.906 1 90.38 32 ALA B O 1
ATOM 1347 N N . ARG B 1 33 ? -7.242 0.862 13.227 1 93.06 33 ARG B N 1
ATOM 1348 C CA . ARG B 1 33 ? -7.34 1.812 14.328 1 93.06 33 ARG B CA 1
ATOM 1349 C C . ARG B 1 33 ? -6.371 1.452 15.453 1 93.06 33 ARG B C 1
ATOM 1351 O O . ARG B 1 33 ? -5.664 2.318 15.969 1 93.06 33 ARG B O 1
ATOM 1358 N N . GLN B 1 34 ? -6.34 0.258 15.82 1 93.31 34 GLN B N 1
ATOM 1359 C CA . GLN B 1 34 ? -5.473 -0.202 16.906 1 93.31 34 GLN B CA 1
ATOM 1360 C C . GLN B 1 34 ? -4 -0.005 16.547 1 93.31 34 GLN B C 1
ATOM 1362 O O . GLN B 1 34 ? -3.213 0.456 17.375 1 93.31 34 GLN B O 1
ATOM 1367 N N . VAL B 1 35 ? -3.656 -0.308 15.359 1 92.25 35 VAL B N 1
ATOM 1368 C CA . VAL B 1 35 ? -2.27 -0.18 14.922 1 92.25 35 VAL B CA 1
ATOM 1369 C C . VAL B 1 35 ? -1.849 1.287 14.969 1 92.25 35 VAL B C 1
ATOM 1371 O O . VAL B 1 35 ? -0.789 1.619 15.508 1 92.25 35 VAL B O 1
ATOM 1374 N N . PHE B 1 36 ? -2.709 2.146 14.453 1 94.44 36 PHE B N 1
ATOM 1375 C CA . PHE B 1 36 ? -2.359 3.561 14.383 1 94.44 36 PHE B CA 1
ATOM 1376 C C . PHE B 1 36 ? -2.25 4.16 15.781 1 94.44 36 PHE B C 1
ATOM 1378 O O . PHE B 1 36 ? -1.49 5.105 16 1 94.44 36 PHE B O 1
ATOM 1385 N N . LYS B 1 37 ? -2.984 3.557 16.688 1 94.25 37 LYS B N 1
ATOM 1386 C CA . LYS B 1 37 ? -2.959 4.027 18.078 1 94.25 37 LYS B CA 1
ATOM 1387 C C . LYS B 1 37 ? -1.642 3.662 18.75 1 94.25 37 LYS B C 1
ATOM 1389 O O . LYS B 1 37 ? -1.161 4.398 19.625 1 94.25 37 LYS B O 1
ATOM 1394 N N . GLU B 1 38 ? -1.015 2.672 18.266 1 94.88 38 GLU B N 1
ATOM 1395 C CA . GLU B 1 38 ? 0.083 2.111 19.047 1 94.88 38 GLU B CA 1
ATOM 1396 C C . GLU B 1 38 ? 1.418 2.281 18.328 1 94.88 38 GLU B C 1
ATOM 1398 O O . GLU B 1 38 ? 2.48 2.193 18.953 1 94.88 38 GLU B O 1
ATOM 1403 N N . LYS B 1 39 ? 1.394 2.332 17.141 1 95.25 39 LYS B N 1
ATOM 1404 C CA . LYS B 1 39 ? 2.635 2.35 16.375 1 95.25 39 LYS B CA 1
ATOM 1405 C C . LYS B 1 39 ? 2.807 3.674 15.633 1 95.25 39 LYS B C 1
ATOM 1407 O O . LYS B 1 39 ? 1.872 4.156 14.992 1 95.25 39 LYS B O 1
ATOM 1412 N N . ALA B 1 40 ? 4.027 4.133 15.727 1 96.38 40 ALA B N 1
ATOM 1413 C CA . ALA B 1 40 ? 4.332 5.402 15.07 1 96.38 40 ALA B CA 1
ATOM 1414 C C . ALA B 1 40 ? 4.414 5.23 13.555 1 96.38 40 ALA B C 1
ATOM 1416 O O . ALA B 1 40 ? 5.195 4.414 13.062 1 96.38 40 ALA B O 1
ATOM 1417 N N . GLY B 1 41 ? 3.637 5.945 12.852 1 97 41 GLY B N 1
ATOM 1418 C CA . GLY B 1 41 ? 3.754 5.984 11.406 1 97 41 GLY B CA 1
ATOM 1419 C C . GLY B 1 41 ? 4.93 6.812 10.922 1 97 41 GLY B C 1
ATOM 1420 O O . GLY B 1 41 ? 5.434 7.672 11.656 1 97 41 GLY B O 1
ATOM 1421 N N . 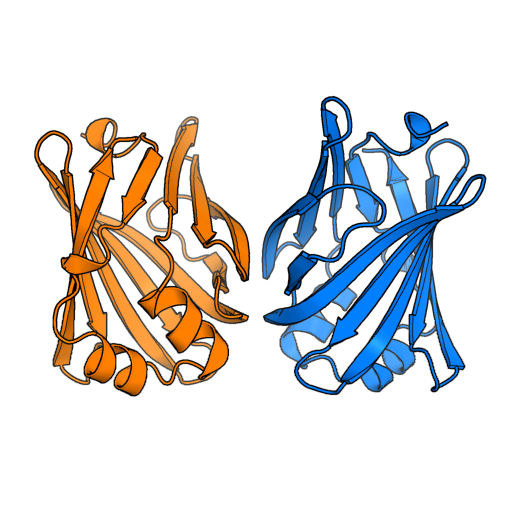THR B 1 42 ? 5.336 6.508 9.695 1 98 42 THR B N 1
ATOM 1422 C CA . THR B 1 42 ? 6.395 7.285 9.062 1 98 42 THR B CA 1
ATOM 1423 C C . THR B 1 42 ? 5.926 7.848 7.723 1 98 42 THR B C 1
ATOM 1425 O O . THR B 1 42 ? 4.992 7.316 7.113 1 98 42 THR B O 1
ATOM 1428 N N . LEU B 1 43 ? 6.477 8.953 7.34 1 98.5 43 LEU B N 1
ATOM 1429 C CA . LEU B 1 43 ? 6.191 9.633 6.082 1 98.5 43 LEU B CA 1
ATOM 1430 C C . LEU B 1 43 ? 7.461 10.219 5.48 1 98.5 43 LEU B C 1
ATOM 1432 O O . LEU B 1 43 ? 8.211 10.922 6.168 1 98.5 43 LEU B O 1
ATOM 1436 N N . GLU B 1 44 ? 7.719 9.836 4.277 1 98.5 44 GLU B N 1
ATOM 1437 C CA . GLU B 1 44 ? 8.875 10.367 3.566 1 98.5 44 GLU B CA 1
ATOM 1438 C C . GLU B 1 44 ? 8.469 10.977 2.227 1 98.5 44 GLU B C 1
ATOM 1440 O O . GLU B 1 44 ? 7.734 10.352 1.456 1 98.5 44 GLU B O 1
ATOM 1445 N N . TYR B 1 45 ? 8.914 12.172 1.933 1 98.44 45 TYR B N 1
ATOM 1446 C CA . TYR B 1 45 ? 8.672 12.828 0.651 1 98.44 45 TYR B CA 1
ATOM 1447 C C . TYR B 1 45 ? 9.961 12.938 -0.158 1 98.44 45 TYR B C 1
ATOM 1449 O O . TYR B 1 45 ? 11.023 13.219 0.395 1 98.44 45 TYR B O 1
ATOM 1457 N N . GLN B 1 46 ? 9.805 12.703 -1.36 1 97.88 46 GLN B N 1
ATOM 1458 C CA . GLN B 1 46 ? 10.828 12.969 -2.365 1 97.88 46 GLN B CA 1
ATOM 1459 C C . GLN B 1 46 ? 10.242 13.734 -3.553 1 97.88 46 GLN B C 1
ATOM 1461 O O . GLN B 1 46 ? 9.055 13.633 -3.838 1 97.88 46 GLN B O 1
ATOM 1466 N N . LEU B 1 47 ? 11.125 14.508 -4.23 1 98 47 LEU B N 1
ATOM 1467 C CA . LEU B 1 47 ? 10.695 15.281 -5.387 1 98 47 LEU B CA 1
ATOM 1468 C C . LEU B 1 47 ? 11.719 15.188 -6.516 1 98 47 LEU B C 1
ATOM 1470 O O . LEU B 1 47 ? 12.906 15.453 -6.305 1 98 47 LEU B O 1
ATOM 1474 N N . ASP B 1 48 ? 11.258 14.727 -7.613 1 97.38 48 ASP B N 1
ATOM 1475 C CA . ASP B 1 48 ? 12.016 14.727 -8.867 1 97.38 48 ASP B CA 1
ATOM 1476 C C . ASP B 1 48 ? 11.312 15.562 -9.93 1 97.38 48 ASP B C 1
ATOM 1478 O O . ASP B 1 48 ? 10.328 15.125 -10.523 1 97.38 48 ASP B O 1
ATOM 1482 N N . GLY B 1 49 ? 11.914 16.734 -10.211 1 96.81 49 GLY B N 1
ATOM 1483 C CA . GLY B 1 49 ? 11.156 17.672 -11.031 1 96.81 49 GLY B CA 1
ATOM 1484 C C . GLY B 1 49 ? 9.844 18.078 -10.398 1 96.81 49 GLY B C 1
ATOM 1485 O O . GLY B 1 49 ? 9.828 18.625 -9.289 1 96.81 49 GLY B O 1
ATOM 1486 N N . ASP B 1 50 ? 8.773 17.719 -11.086 1 97.19 50 ASP B N 1
ATOM 1487 C CA . ASP B 1 50 ? 7.469 18.078 -10.531 1 97.19 50 ASP B CA 1
ATOM 1488 C C . ASP B 1 50 ? 6.746 16.844 -10 1 97.19 50 ASP B C 1
ATOM 1490 O O . ASP B 1 50 ? 5.578 16.906 -9.609 1 97.19 50 ASP B O 1
ATOM 1494 N N . THR B 1 51 ? 7.418 15.766 -9.992 1 97.75 51 THR B N 1
ATOM 1495 C CA . THR B 1 51 ? 6.82 14.508 -9.555 1 97.75 51 THR B CA 1
ATOM 1496 C C . THR B 1 51 ? 7.191 14.211 -8.102 1 97.75 51 THR B C 1
ATOM 1498 O O . THR B 1 51 ? 8.367 14.07 -7.77 1 97.75 51 THR B O 1
ATOM 1501 N N . TRP B 1 52 ? 6.129 14.094 -7.305 1 97.69 52 TRP B N 1
ATOM 1502 C CA . TRP B 1 52 ? 6.285 13.766 -5.891 1 97.69 52 TRP B CA 1
ATOM 1503 C C . TRP B 1 52 ? 6.215 12.258 -5.668 1 97.69 52 TRP B C 1
ATOM 1505 O O . TRP B 1 52 ? 5.438 11.562 -6.324 1 97.69 52 TRP B O 1
ATOM 1515 N N . THR B 1 53 ? 7.023 11.812 -4.766 1 96.94 53 THR B N 1
ATOM 1516 C CA . THR B 1 53 ? 6.895 10.469 -4.207 1 96.94 53 THR B CA 1
ATOM 1517 C C . THR B 1 53 ? 6.73 10.531 -2.693 1 96.94 53 THR B C 1
ATOM 1519 O O . THR B 1 53 ? 7.559 11.117 -1.996 1 96.94 53 THR B O 1
ATOM 1522 N N . ALA B 1 54 ? 5.676 9.961 -2.207 1 97.19 54 ALA B N 1
ATOM 1523 C CA . ALA B 1 54 ? 5.449 9.836 -0.769 1 97.19 54 ALA B CA 1
ATOM 1524 C C . ALA B 1 54 ? 5.477 8.375 -0.338 1 97.19 54 ALA B C 1
ATOM 1526 O O . ALA B 1 54 ? 4.781 7.535 -0.917 1 97.19 54 ALA B O 1
ATOM 1527 N N . LEU B 1 55 ? 6.238 8.055 0.634 1 96.56 55 LEU B N 1
ATOM 1528 C CA . LEU B 1 55 ? 6.254 6.75 1.28 1 96.56 55 LEU B CA 1
ATOM 1529 C C . LEU B 1 55 ? 5.629 6.824 2.67 1 96.56 55 LEU B C 1
ATOM 1531 O O . LEU B 1 55 ? 6.152 7.504 3.555 1 96.56 55 LEU B O 1
ATOM 1535 N N . ALA B 1 56 ? 4.508 6.188 2.807 1 97.06 56 ALA B N 1
ATOM 1536 C CA . ALA B 1 56 ? 3.811 6.133 4.09 1 97.06 56 ALA B CA 1
ATOM 1537 C C . ALA B 1 56 ? 3.826 4.715 4.66 1 97.06 56 ALA B C 1
ATOM 1539 O O . ALA B 1 56 ? 3.502 3.754 3.957 1 97.06 56 ALA B O 1
ATOM 1540 N N . GLY B 1 57 ? 4.199 4.641 5.914 1 96.19 57 GLY B N 1
ATOM 1541 C CA . GLY B 1 57 ? 4.305 3.305 6.48 1 96.19 57 GLY B CA 1
ATOM 1542 C C . GLY B 1 57 ? 3.951 3.252 7.953 1 96.19 57 GLY B C 1
ATOM 1543 O O . GLY B 1 57 ? 4.008 4.27 8.648 1 96.19 57 GLY B O 1
ATOM 1544 N N . VAL B 1 58 ? 3.562 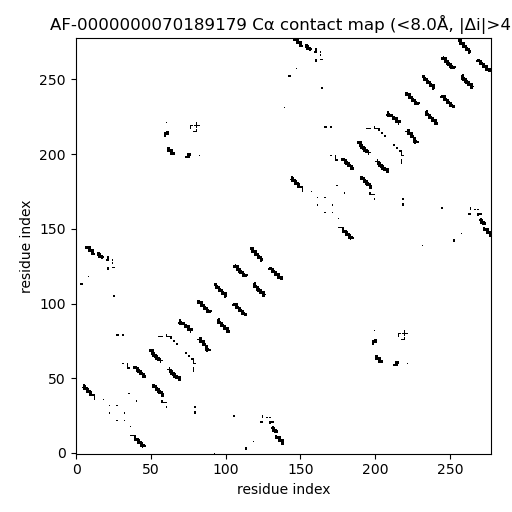2.176 8.406 1 95.19 58 VAL B N 1
ATOM 1545 C CA . VAL B 1 58 ? 3.418 1.847 9.82 1 95.19 58 VAL B CA 1
ATOM 1546 C C . VAL B 1 58 ? 3.678 0.357 10.039 1 95.19 58 VAL B C 1
ATOM 1548 O O . VAL B 1 58 ? 3.27 -0.474 9.219 1 95.19 58 VAL B O 1
ATOM 1551 N N . GLU B 1 59 ? 4.531 0.133 11.102 1 88.38 59 GLU B N 1
ATOM 1552 C CA . GLU B 1 59 ? 4.746 -1.271 11.438 1 88.38 59 GLU B CA 1
ATOM 1553 C C . GLU B 1 59 ? 3.424 -1.989 11.68 1 88.38 59 GLU B C 1
ATOM 1555 O O . GLU B 1 59 ? 2.588 -1.513 12.453 1 88.38 59 GLU B O 1
ATOM 1560 N N . GLY B 1 60 ? 3.201 -3.205 10.906 1 87.38 60 GLY B N 1
ATOM 1561 C CA . GLY B 1 60 ? 1.969 -3.965 11.039 1 87.38 60 GLY B CA 1
ATOM 1562 C C . GLY B 1 60 ? 1.061 -3.842 9.828 1 87.38 60 GLY B C 1
ATOM 1563 O O . GLY B 1 60 ? 0.246 -4.73 9.562 1 87.38 60 GLY B O 1
ATOM 1564 N N . LEU B 1 61 ? 1.143 -2.725 9.102 1 90.62 61 LEU B N 1
ATOM 1565 C CA . LEU B 1 61 ? 0.292 -2.543 7.926 1 90.62 61 LEU B CA 1
ATOM 1566 C C . LEU B 1 61 ? 1.131 -2.445 6.656 1 90.62 61 LEU B C 1
ATOM 1568 O O . LEU B 1 61 ? 0.599 -2.535 5.547 1 90.62 61 LEU B O 1
ATOM 1572 N N . GLY B 1 62 ? 2.438 -2.172 6.867 1 90.12 62 GLY B N 1
ATOM 1573 C CA . GLY B 1 62 ? 3.332 -2.109 5.723 1 90.12 62 GLY B CA 1
ATOM 1574 C C . GLY B 1 62 ? 3.609 -0.692 5.258 1 90.12 62 GLY B C 1
ATOM 1575 O O . GLY B 1 62 ? 3.596 0.243 6.062 1 90.12 62 GLY B O 1
ATOM 1576 N N . VAL B 1 63 ? 4.098 -0.612 3.977 1 93.38 63 VAL B N 1
ATOM 1577 C CA . VAL B 1 63 ? 4.469 0.672 3.393 1 93.38 63 VAL B CA 1
ATOM 1578 C C . VAL B 1 63 ? 3.723 0.875 2.076 1 93.38 63 VAL B C 1
ATOM 1580 O O . VAL B 1 63 ? 3.576 -0.062 1.287 1 93.38 63 VAL B O 1
ATOM 1583 N N . ARG B 1 64 ? 3.279 2.072 1.841 1 94.56 64 ARG B N 1
ATOM 1584 C CA . ARG B 1 64 ? 2.672 2.473 0.576 1 94.56 64 ARG B CA 1
ATOM 1585 C C . ARG B 1 64 ? 3.477 3.582 -0.091 1 94.56 64 ARG B C 1
ATOM 1587 O O . ARG B 1 64 ? 3.959 4.496 0.581 1 94.56 64 ARG B O 1
ATOM 1594 N N . LYS B 1 65 ? 3.609 3.438 -1.361 1 93.62 65 LYS B N 1
ATOM 1595 C CA . LYS B 1 65 ? 4.258 4.449 -2.189 1 93.62 65 LYS B CA 1
ATOM 1596 C C . LYS B 1 65 ? 3.246 5.176 -3.066 1 93.62 65 LYS B C 1
ATOM 1598 O O . LYS B 1 65 ? 2.488 4.543 -3.807 1 93.62 65 LYS B O 1
ATOM 1603 N N . TYR B 1 66 ? 3.164 6.434 -2.943 1 94.56 66 TYR B N 1
ATOM 1604 C CA . TYR B 1 66 ? 2.314 7.273 -3.779 1 94.56 66 TYR B CA 1
ATOM 1605 C C . TYR B 1 66 ? 3.154 8.164 -4.688 1 94.56 66 TYR B C 1
ATOM 1607 O O . TYR B 1 66 ? 4.07 8.852 -4.227 1 94.56 66 TYR B O 1
ATOM 1615 N N . VAL B 1 67 ? 2.883 8.156 -5.949 1 93.56 67 VAL B N 1
ATOM 1616 C CA . VAL B 1 67 ? 3.559 9 -6.93 1 93.56 67 VAL B CA 1
ATOM 1617 C C . VAL B 1 67 ? 2.549 9.93 -7.59 1 93.56 67 VAL B C 1
ATOM 1619 O O . VAL B 1 67 ? 1.551 9.477 -8.156 1 93.56 67 VAL B O 1
ATOM 1622 N N . TYR B 1 68 ? 2.869 11.211 -7.523 1 96.62 68 TYR B N 1
ATOM 1623 C CA . TYR B 1 68 ? 1.85 12.148 -7.98 1 96.62 68 TYR B CA 1
ATOM 1624 C C . TYR B 1 68 ? 2.463 13.5 -8.305 1 96.62 68 TYR B C 1
ATOM 1626 O O . TYR B 1 68 ? 3.641 13.742 -8.023 1 96.62 68 TYR B O 1
ATOM 1634 N N . LYS B 1 69 ? 1.658 14.336 -8.93 1 97.81 69 LYS B N 1
ATOM 1635 C CA . LYS B 1 69 ? 1.934 15.758 -9.102 1 97.81 69 LYS B CA 1
ATOM 1636 C C . LYS B 1 69 ? 0.914 16.609 -8.352 1 97.81 69 LYS B C 1
ATOM 1638 O O . LYS B 1 69 ? -0.265 16.266 -8.281 1 97.81 69 LYS B O 1
ATOM 1643 N N . LEU B 1 70 ? 1.41 17.75 -7.848 1 98 70 LEU B N 1
ATOM 1644 C CA . LEU B 1 70 ? 0.493 18.641 -7.152 1 98 70 LEU B CA 1
ATOM 1645 C C . LEU B 1 70 ? -0.622 19.109 -8.086 1 98 70 LEU B C 1
ATOM 1647 O O . LEU B 1 70 ? -0.373 19.422 -9.258 1 98 70 LEU B O 1
ATOM 1651 N N . GLY B 1 71 ? -1.776 19.016 -7.547 1 98.19 71 GLY B N 1
ATOM 1652 C CA . GLY B 1 71 ? -2.928 19.5 -8.297 1 98.19 71 GLY B CA 1
ATOM 1653 C C . GLY B 1 71 ? -3.619 18.422 -9.094 1 98.19 71 GLY B C 1
ATOM 1654 O O . GLY B 1 71 ? -4.719 18.625 -9.609 1 98.19 71 GLY B O 1
ATOM 1655 N N . GLU B 1 72 ? -3.051 17.312 -9.297 1 97.88 72 GLU B N 1
ATOM 1656 C CA . GLU B 1 72 ? -3.66 16.219 -10.039 1 97.88 72 GLU B CA 1
ATOM 1657 C C . GLU B 1 72 ? -4.266 15.188 -9.094 1 97.88 72 GLU B C 1
ATOM 1659 O O . GLU B 1 72 ? -3.664 14.844 -8.07 1 97.88 72 GLU B O 1
ATOM 1664 N N . GLU B 1 73 ? -5.422 14.734 -9.445 1 97.38 73 GLU B N 1
ATOM 1665 C CA . GLU B 1 73 ? -6.066 13.695 -8.648 1 97.38 73 GLU B CA 1
ATOM 1666 C C . GLU B 1 73 ? -5.48 12.32 -8.961 1 97.38 73 GLU B C 1
ATOM 1668 O O . GLU B 1 73 ? -5.246 11.984 -10.117 1 97.38 73 GLU B O 1
ATOM 1673 N N . ILE B 1 74 ? -5.297 11.555 -7.918 1 94.06 74 ILE B N 1
ATOM 1674 C CA . ILE B 1 74 ? -4.852 10.172 -8.078 1 94.06 74 ILE B CA 1
ATOM 1675 C C . ILE B 1 74 ? -5.766 9.242 -7.285 1 94.06 74 ILE B C 1
ATOM 1677 O O . ILE B 1 74 ? -6.426 9.672 -6.336 1 94.06 74 ILE B O 1
ATOM 1681 N N . GLU B 1 75 ? -5.848 8.047 -7.773 1 89.94 75 GLU B N 1
ATOM 1682 C CA . GLU B 1 75 ? -6.543 6.992 -7.043 1 89.94 75 GLU B CA 1
ATOM 1683 C C . GLU B 1 75 ? -5.551 6.027 -6.398 1 89.94 75 GLU B C 1
ATOM 1685 O O . GLU B 1 75 ? -4.449 5.824 -6.91 1 89.94 75 GLU B O 1
ATOM 1690 N N . GLY B 1 76 ? -5.965 5.508 -5.211 1 88.75 76 GLY B N 1
ATOM 1691 C CA . GLY B 1 76 ? -5.129 4.562 -4.488 1 88.75 76 GLY B CA 1
ATOM 1692 C C . GLY B 1 76 ? -5.816 3.959 -3.279 1 88.75 76 GLY B C 1
ATOM 1693 O O . GLY B 1 76 ? -7.016 4.156 -3.074 1 88.75 76 GLY B O 1
ATOM 1694 N N . ILE B 1 77 ? -5.027 3.131 -2.598 1 90.81 77 ILE B N 1
ATOM 1695 C CA . ILE B 1 77 ? -5.492 2.523 -1.354 1 90.81 77 ILE B CA 1
ATOM 1696 C C . ILE B 1 77 ? -4.602 2.973 -0.198 1 90.81 77 ILE B C 1
ATOM 1698 O O . ILE B 1 77 ? -3.373 2.971 -0.315 1 90.81 77 ILE B O 1
ATOM 1702 N N . GLY B 1 78 ? -5.188 3.377 0.786 1 91.88 78 GLY B N 1
ATOM 1703 C CA . GLY B 1 78 ? -4.441 3.812 1.955 1 91.88 78 GLY B CA 1
ATOM 1704 C C . GLY B 1 78 ? -3.797 2.668 2.713 1 91.88 78 GLY B C 1
ATOM 1705 O O . GLY B 1 78 ? -4.066 1.498 2.428 1 91.88 78 GLY B O 1
ATOM 1706 N N . LEU B 1 79 ? -3.02 3.078 3.688 1 91 79 LEU B N 1
ATOM 1707 C CA . LEU B 1 79 ? -2.4 2.096 4.57 1 91 79 LEU B CA 1
ATOM 1708 C C . LEU B 1 79 ? -3.453 1.205 5.219 1 91 79 LEU B C 1
ATOM 1710 O O . LEU B 1 79 ? -3.199 0.029 5.492 1 91 79 LEU B O 1
ATOM 1714 N N . ASP B 1 80 ? -4.543 1.787 5.426 1 90.31 80 ASP B N 1
ATOM 1715 C CA . ASP B 1 80 ? -5.605 1.09 6.141 1 90.31 80 ASP B CA 1
ATOM 1716 C C . ASP B 1 80 ? -6.457 0.257 5.184 1 90.31 80 ASP B C 1
ATOM 1718 O O . ASP B 1 80 ? -7.484 -0.295 5.582 1 90.31 80 ASP B O 1
ATOM 1722 N N . GLY B 1 81 ? -6.137 0.268 3.955 1 89.56 81 GLY B N 1
ATOM 1723 C CA . GLY B 1 81 ? -6.836 -0.56 2.984 1 89.56 81 GLY B CA 1
ATOM 1724 C C . GLY B 1 81 ? -8.016 0.145 2.338 1 89.56 81 GLY B C 1
ATOM 1725 O O . GLY B 1 81 ? -8.727 -0.447 1.526 1 89.56 81 GLY B O 1
ATOM 1726 N N . VAL B 1 82 ? -8.25 1.361 2.65 1 89.69 82 VAL B N 1
ATOM 1727 C CA . VAL B 1 82 ? -9.406 2.094 2.143 1 89.69 82 VAL B CA 1
ATOM 1728 C C . VAL B 1 82 ? -9.07 2.73 0.797 1 89.69 82 VAL B C 1
ATOM 1730 O O . VAL B 1 82 ? -8.094 3.475 0.686 1 89.69 82 VAL B O 1
ATOM 1733 N N . PRO B 1 83 ? -9.859 2.398 -0.231 1 90.25 83 PRO B N 1
ATOM 1734 C CA . PRO B 1 83 ? -9.656 3.109 -1.496 1 90.25 83 PRO B CA 1
ATOM 1735 C C . PRO B 1 83 ? -9.93 4.609 -1.379 1 90.25 83 PRO B C 1
ATOM 1737 O O . PRO B 1 83 ? -10.945 5.012 -0.798 1 90.25 83 PRO B O 1
ATOM 1740 N N . LEU B 1 84 ? -9.039 5.402 -1.985 1 93.56 84 LEU B N 1
ATOM 1741 C CA . LEU B 1 84 ? -9.125 6.855 -1.858 1 93.56 84 LEU B CA 1
ATOM 1742 C C . LEU B 1 84 ? -8.922 7.531 -3.209 1 93.56 84 LEU B C 1
ATOM 1744 O O . LEU B 1 84 ? -8.164 7.039 -4.047 1 93.56 84 LEU B O 1
ATOM 1748 N N . LYS B 1 85 ? -9.586 8.602 -3.426 1 95.12 85 LYS B N 1
ATOM 1749 C CA . LYS B 1 85 ? -9.227 9.633 -4.395 1 95.12 85 LYS B CA 1
ATOM 1750 C C . LYS B 1 85 ? -8.594 10.836 -3.703 1 95.12 85 LYS B C 1
ATOM 1752 O O . LYS B 1 85 ? -9.172 11.398 -2.771 1 95.12 85 LYS B O 1
ATOM 1757 N N . THR B 1 86 ? -7.383 11.219 -4.145 1 97.25 86 THR B N 1
ATOM 1758 C CA . THR B 1 86 ? -6.641 12.219 -3.385 1 97.25 86 THR B CA 1
ATOM 1759 C C . THR B 1 86 ? -6.074 13.289 -4.312 1 97.25 86 THR B C 1
ATOM 1761 O O . THR B 1 86 ? -5.578 12.984 -5.398 1 97.25 86 THR B O 1
ATOM 1764 N N . THR B 1 87 ? -6.16 14.469 -3.939 1 98.56 87 THR B N 1
ATOM 1765 C CA . THR B 1 87 ? -5.465 15.594 -4.559 1 98.56 87 THR B CA 1
ATOM 1766 C C . THR B 1 87 ? -4.625 16.344 -3.531 1 98.56 87 THR B C 1
ATOM 1768 O O . THR B 1 87 ? -5.113 16.703 -2.457 1 98.56 87 THR B O 1
ATOM 1771 N N . SER B 1 88 ? -3.422 16.547 -3.879 1 98.44 88 SER B N 1
ATOM 1772 C CA . SER B 1 88 ? -2.518 17.312 -3.018 1 98.44 88 SER B CA 1
ATOM 1773 C C . SER B 1 88 ? -2.18 18.656 -3.627 1 98.44 88 SER B C 1
ATOM 1775 O O . SER B 1 88 ? -1.956 18.766 -4.832 1 98.44 88 SER B O 1
ATOM 1777 N N . ILE B 1 89 ? -2.068 19.656 -2.758 1 98.44 89 ILE B N 1
ATOM 1778 C CA . ILE B 1 89 ? -1.728 21 -3.225 1 98.44 89 ILE B CA 1
ATOM 1779 C C . ILE B 1 89 ? -0.814 21.672 -2.211 1 98.44 89 ILE B C 1
ATOM 1781 O O . ILE B 1 89 ? -0.766 21.281 -1.044 1 98.44 89 ILE B O 1
ATOM 1785 N N . LEU B 1 90 ? -0.115 22.688 -2.703 1 97.94 90 LEU B N 1
ATOM 1786 C CA . LEU B 1 90 ? 0.655 23.578 -1.856 1 97.94 90 LEU B CA 1
ATOM 1787 C C . LEU B 1 90 ? -0.044 24.938 -1.728 1 97.94 90 LEU B C 1
ATOM 1789 O O . LEU B 1 90 ? -0.321 25.594 -2.732 1 97.94 90 LEU B O 1
ATOM 1793 N N . ASP B 1 91 ? -0.4 25.281 -0.525 1 96.94 91 ASP B N 1
ATOM 1794 C CA . ASP B 1 91 ? -1.003 26.562 -0.203 1 96.94 91 ASP B CA 1
ATOM 1795 C C . ASP B 1 91 ? -0.13 27.344 0.771 1 96.94 91 ASP B C 1
ATOM 1797 O O . ASP B 1 91 ? -0.194 27.141 1.984 1 96.94 91 ASP B O 1
ATOM 1801 N N . GLY B 1 92 ? 0.606 28.328 0.223 1 95.06 92 GLY B N 1
ATOM 1802 C CA . GLY B 1 92 ? 1.6 28.984 1.056 1 95.06 92 GLY B CA 1
ATOM 1803 C C . GLY B 1 92 ? 2.619 28.031 1.642 1 95.06 92 GLY B C 1
ATOM 1804 O O . GLY B 1 92 ? 3.322 27.344 0.903 1 95.06 92 GLY B O 1
ATOM 1805 N N . GLU B 1 93 ? 2.596 28.016 2.99 1 96.25 93 GLU B N 1
ATOM 1806 C CA . GLU B 1 93 ? 3.568 27.172 3.682 1 96.25 93 GLU B CA 1
ATOM 1807 C C . GLU B 1 93 ? 2.965 25.812 4.043 1 96.25 93 GLU B C 1
ATOM 1809 O O . GLU B 1 93 ? 3.596 25.016 4.738 1 96.25 93 GLU B O 1
ATOM 1814 N N . ALA B 1 94 ? 1.826 25.516 3.521 1 98.25 94 ALA B N 1
ATOM 1815 C CA . ALA B 1 94 ? 1.119 24.312 3.928 1 98.25 94 ALA B CA 1
ATOM 1816 C C . ALA B 1 94 ? 0.991 23.328 2.764 1 98.25 94 ALA B C 1
ATOM 1818 O O . ALA B 1 94 ? 0.612 23.719 1.656 1 98.25 94 ALA B O 1
ATOM 1819 N N . LEU B 1 95 ? 1.379 22.109 2.982 1 98.62 95 LEU B N 1
ATOM 1820 C CA . LEU B 1 95 ? 1.021 21 2.09 1 98.62 95 LEU B CA 1
ATOM 1821 C C . LEU B 1 95 ? -0.323 20.406 2.482 1 98.62 95 LEU B C 1
ATOM 1823 O O . LEU B 1 95 ? -0.492 19.938 3.613 1 98.62 95 LEU B O 1
ATOM 1827 N N . ILE B 1 96 ? -1.249 20.422 1.556 1 98.75 96 ILE B N 1
ATOM 1828 C CA . ILE B 1 96 ? -2.615 20.031 1.871 1 98.75 96 ILE B CA 1
ATOM 1829 C C . ILE B 1 96 ? -3.018 18.844 0.999 1 98.75 96 ILE B C 1
ATOM 1831 O O . ILE B 1 96 ? -2.91 18.891 -0.229 1 98.75 96 ILE B O 1
ATOM 1835 N N . GLU B 1 97 ? -3.426 17.75 1.609 1 98.56 97 GLU B N 1
ATOM 1836 C CA . GLU B 1 97 ? -3.953 16.562 0.95 1 98.56 97 GLU B CA 1
ATOM 1837 C C . GLU B 1 97 ? -5.465 16.453 1.135 1 98.56 97 GLU B C 1
ATOM 1839 O O . GLU B 1 97 ? -5.953 16.359 2.264 1 98.56 97 GLU B O 1
ATOM 1844 N N . ASN B 1 98 ? -6.184 16.516 0.081 1 98.38 98 ASN B N 1
ATOM 1845 C CA . ASN B 1 98 ? -7.625 16.312 0.075 1 98.38 98 ASN B CA 1
ATOM 1846 C C . ASN B 1 98 ? -7.988 14.93 -0.457 1 98.38 98 ASN B C 1
ATOM 1848 O O . ASN B 1 98 ? -7.684 14.602 -1.605 1 98.38 98 ASN B O 1
ATOM 1852 N N . SER B 1 99 ? -8.633 14.156 0.409 1 97.88 99 SER B N 1
ATOM 1853 C CA . SER B 1 99 ? -8.969 12.789 0.016 1 97.88 99 SER B CA 1
ATOM 1854 C C . SER B 1 99 ? -10.453 12.5 0.245 1 97.88 99 SER B C 1
ATOM 1856 O O . SER B 1 99 ? -11.078 13.102 1.122 1 97.88 99 SER B O 1
ATOM 1858 N N . THR B 1 100 ? -10.969 11.648 -0.565 1 97.12 100 THR B N 1
ATOM 1859 C CA . THR B 1 100 ? -12.32 11.125 -0.375 1 97.12 100 THR B CA 1
ATOM 1860 C C . THR B 1 100 ? -12.32 9.602 -0.386 1 97.12 100 THR B C 1
ATOM 1862 O O . THR B 1 100 ? -11.789 8.984 -1.31 1 97.12 100 THR B O 1
ATOM 1865 N N . SER B 1 101 ? -12.891 9 0.677 1 94.56 101 SER B N 1
ATOM 1866 C CA . SER B 1 101 ? -13.07 7.555 0.717 1 94.56 101 SER B CA 1
ATOM 1867 C C . SER B 1 101 ? -14.031 7.086 -0.37 1 94.56 101 SER B C 1
ATOM 1869 O O . SER B 1 101 ? -15.156 7.578 -0.466 1 94.56 101 SER B O 1
ATOM 1871 N N . GLN B 1 102 ? -13.648 6.09 -1.111 1 90.62 102 GLN B N 1
ATOM 1872 C CA . GLN B 1 102 ? -14.516 5.57 -2.162 1 90.62 102 GLN B CA 1
ATOM 1873 C C . GLN B 1 102 ? -15.5 4.551 -1.603 1 90.62 102 GLN B C 1
ATOM 1875 O O . GLN B 1 102 ? -16.453 4.168 -2.281 1 90.62 102 GLN B O 1
ATOM 1880 N N . LYS B 1 103 ? -15.219 4.223 -0.372 1 86.94 103 LYS B N 1
ATOM 1881 C CA . LYS B 1 103 ? -16.125 3.303 0.308 1 86.94 103 LYS B CA 1
ATOM 1882 C C . LYS B 1 103 ? -17.266 4.055 0.977 1 86.94 103 LYS B C 1
ATOM 1884 O O . LYS B 1 103 ? -18.422 3.629 0.908 1 86.94 103 LYS B O 1
ATOM 1889 N N . THR B 1 104 ? -16.984 5.191 1.562 1 91.88 104 THR B N 1
ATOM 1890 C CA . THR B 1 104 ? -17.969 5.855 2.41 1 91.88 104 THR B CA 1
ATOM 1891 C C . THR B 1 104 ? -18.375 7.203 1.818 1 91.88 104 THR B C 1
ATOM 1893 O O . THR B 1 104 ? -19.406 7.773 2.199 1 91.88 104 THR B O 1
ATOM 1896 N N . GLY B 1 105 ? -17.516 7.68 0.97 1 94.62 105 GLY B N 1
ATOM 1897 C CA . GLY B 1 105 ? -17.75 9.016 0.443 1 94.62 105 GLY B CA 1
ATOM 1898 C C . GLY B 1 105 ? -17.312 10.117 1.395 1 94.62 105 GLY B C 1
ATOM 1899 O O . GLY B 1 105 ? -17.484 11.297 1.104 1 94.62 105 GLY B O 1
ATOM 1900 N N . ILE B 1 106 ? -16.719 9.812 2.504 1 95.31 106 ILE B N 1
ATOM 1901 C CA . ILE B 1 106 ? -16.328 10.781 3.525 1 95.31 106 ILE B CA 1
ATOM 1902 C C . ILE B 1 106 ? -15.094 11.555 3.072 1 95.31 106 ILE B C 1
ATOM 1904 O O . ILE B 1 106 ? -14.07 10.953 2.74 1 95.31 106 ILE B O 1
ATOM 1908 N N . PRO B 1 107 ? -15.164 12.859 3.066 1 97.56 107 PRO B N 1
ATOM 1909 C CA . PRO B 1 107 ? -13.992 13.672 2.74 1 97.56 107 PRO B CA 1
ATOM 1910 C C . PRO B 1 107 ? -13.07 13.891 3.941 1 97.56 107 PRO B C 1
ATOM 1912 O O . PRO B 1 107 ? -13.547 14.086 5.062 1 97.56 107 PRO B O 1
ATOM 1915 N N . ILE B 1 108 ? -11.773 13.836 3.682 1 97.38 108 ILE B N 1
ATOM 1916 C CA . ILE B 1 108 ? -10.742 14.039 4.699 1 97.38 108 ILE B CA 1
ATOM 1917 C C . ILE B 1 108 ? -9.688 15 4.176 1 97.38 108 ILE B C 1
ATOM 1919 O O . ILE B 1 108 ? -9.297 14.938 3.004 1 97.38 108 ILE B O 1
ATOM 1923 N N . THR B 1 109 ? -9.305 15.852 5.035 1 98.5 109 THR B N 1
ATOM 1924 C CA . THR B 1 109 ? -8.234 16.781 4.68 1 98.5 109 THR B CA 1
ATOM 1925 C C . THR B 1 109 ? -7.094 16.703 5.688 1 98.5 109 THR B C 1
ATOM 1927 O O . THR B 1 109 ? -7.32 16.797 6.898 1 98.5 109 THR B O 1
ATOM 1930 N N . ILE B 1 110 ? -5.891 16.516 5.203 1 98.56 110 ILE B N 1
ATOM 1931 C CA . ILE B 1 110 ? -4.711 16.609 6.059 1 98.56 110 ILE B CA 1
ATOM 1932 C C . ILE B 1 110 ? -3.861 17.812 5.652 1 98.56 110 ILE B C 1
ATOM 1934 O O . ILE B 1 110 ? -3.504 17.953 4.48 1 98.56 110 ILE B O 1
ATOM 1938 N N . THR B 1 111 ? -3.594 18.672 6.582 1 98.69 111 THR B N 1
ATOM 1939 C CA . THR B 1 111 ? -2.738 19.828 6.391 1 98.69 111 THR B CA 1
ATOM 1940 C C . THR B 1 111 ? -1.424 19.672 7.145 1 98.69 111 THR B C 1
ATOM 1942 O O . THR B 1 111 ? -1.423 19.391 8.344 1 98.69 111 THR B O 1
ATOM 1945 N N . ARG B 1 112 ? -0.328 19.922 6.418 1 98.75 112 ARG B N 1
ATOM 1946 C CA . ARG B 1 112 ? 0.984 19.766 7.035 1 98.75 112 ARG B CA 1
ATOM 1947 C C . ARG B 1 112 ? 1.829 21.016 6.867 1 98.75 112 ARG B C 1
ATOM 1949 O O . ARG B 1 112 ? 1.837 21.625 5.793 1 98.75 112 ARG B O 1
ATOM 1956 N N . ARG B 1 113 ? 2.514 21.391 7.926 1 98.56 113 ARG B N 1
ATOM 1957 C CA . ARG B 1 113 ? 3.436 22.516 7.957 1 98.56 113 ARG B CA 1
ATOM 1958 C C . ARG B 1 113 ? 4.746 22.141 8.633 1 98.56 113 ARG B C 1
ATOM 1960 O O . ARG B 1 113 ? 4.746 21.453 9.664 1 98.56 113 ARG B O 1
ATOM 1967 N N . VAL B 1 114 ? 5.797 22.672 8.086 1 98.56 114 VAL B N 1
ATOM 1968 C CA . VAL B 1 114 ? 7.098 22.391 8.68 1 98.56 114 VAL B CA 1
ATOM 1969 C C . VAL B 1 114 ? 7.508 23.547 9.594 1 98.56 114 VAL B C 1
ATOM 1971 O O . VAL B 1 114 ? 7.5 24.703 9.18 1 98.56 114 VAL B O 1
ATOM 1974 N N . LYS B 1 115 ? 7.742 23.219 10.781 1 97.75 115 LYS B N 1
ATOM 1975 C CA . LYS B 1 115 ? 8.336 24.125 11.758 1 97.75 115 LYS B CA 1
ATOM 1976 C C . LYS B 1 115 ? 9.633 23.547 12.32 1 97.75 115 LYS B C 1
ATOM 1978 O O . LYS B 1 115 ? 9.625 22.844 13.336 1 97.75 115 LYS B O 1
ATOM 1983 N N . GLY B 1 116 ? 10.727 24.062 11.75 1 96.56 116 GLY B N 1
ATOM 1984 C CA . GLY B 1 116 ? 11.992 23.453 12.133 1 96.56 116 GLY B CA 1
ATOM 1985 C C . GLY B 1 116 ? 12.047 21.969 11.836 1 96.56 116 GLY B C 1
ATOM 1986 O O . GLY B 1 116 ? 11.852 21.547 10.695 1 96.56 116 GLY B O 1
ATOM 1987 N N . ASP B 1 117 ? 12.242 21.141 12.945 1 98 117 ASP B N 1
ATOM 1988 C CA . ASP B 1 117 ? 12.359 19.703 12.781 1 98 117 ASP B CA 1
ATOM 1989 C C . ASP B 1 117 ? 11.023 19 13.078 1 98 117 ASP B C 1
ATOM 1991 O O . ASP B 1 117 ? 10.984 17.797 13.297 1 98 117 ASP B O 1
ATOM 1995 N N . ILE B 1 118 ? 10.039 19.797 13.039 1 98.62 118 ILE B N 1
ATOM 1996 C CA . ILE B 1 118 ? 8.711 19.266 13.367 1 98.62 118 ILE B CA 1
ATOM 1997 C C . ILE B 1 118 ? 7.777 19.453 12.172 1 98.62 118 ILE B C 1
ATOM 1999 O O . ILE B 1 118 ? 7.773 20.516 11.539 1 98.62 118 ILE B O 1
ATOM 2003 N N . LEU B 1 119 ? 7.125 18.375 11.797 1 98.81 119 LEU B N 1
ATOM 2004 C CA . LEU B 1 119 ? 5.992 18.453 10.883 1 98.81 119 LEU B CA 1
ATOM 2005 C C . LEU B 1 119 ? 4.676 18.484 11.648 1 98.81 119 LEU B C 1
ATOM 2007 O O . LEU B 1 119 ? 4.277 17.5 12.266 1 98.81 119 LEU B O 1
ATOM 2011 N N . GLU B 1 120 ? 4.004 19.625 11.602 1 98.81 120 GLU B N 1
ATOM 2012 C CA . GLU B 1 120 ? 2.699 19.781 12.242 1 98.81 120 GLU B CA 1
ATOM 2013 C C . GLU B 1 120 ? 1.575 19.344 11.305 1 98.81 120 GLU B C 1
ATOM 2015 O O . GLU B 1 120 ? 1.453 19.844 10.188 1 98.81 120 GLU B O 1
ATOM 2020 N N . CYS B 1 121 ? 0.728 18.438 11.805 1 98.75 121 CYS B N 1
ATOM 2021 C CA . CYS B 1 121 ? -0.324 17.875 10.969 1 98.75 121 CYS B CA 1
ATOM 2022 C C . CYS B 1 121 ? -1.697 18.109 11.586 1 98.75 121 CYS B C 1
ATOM 2024 O O . CYS B 1 121 ? -1.868 17.969 12.797 1 98.75 121 CYS B O 1
ATOM 2026 N N . THR B 1 122 ? -2.602 18.469 10.766 1 98.5 122 THR B N 1
ATOM 2027 C CA . THR B 1 122 ? -4.012 18.547 11.133 1 98.5 122 THR B CA 1
ATOM 2028 C C . THR B 1 122 ? -4.859 17.703 10.188 1 98.5 122 THR B C 1
ATOM 2030 O O . THR B 1 122 ? -4.855 17.922 8.969 1 98.5 122 THR B O 1
ATOM 2033 N N . LEU B 1 123 ? -5.555 16.734 10.75 1 98.25 123 LEU B N 1
ATOM 2034 C CA . LEU B 1 123 ? -6.473 15.891 10 1 98.25 123 LEU B CA 1
ATOM 2035 C C . LEU B 1 123 ? -7.922 16.25 10.312 1 98.25 123 LEU B C 1
ATOM 2037 O O . LEU B 1 123 ? -8.352 16.156 11.461 1 98.25 123 LEU B O 1
ATOM 2041 N N . LEU B 1 124 ? -8.602 16.625 9.297 1 98.19 124 LEU B N 1
ATOM 2042 C CA . LEU B 1 124 ? -10 17.031 9.414 1 98.19 124 LEU B CA 1
ATOM 2043 C C . LEU B 1 124 ? -10.914 16.062 8.68 1 98.19 124 LEU B C 1
ATOM 2045 O O . LEU B 1 124 ? -10.68 15.734 7.512 1 98.19 124 LEU B O 1
ATOM 2049 N N . VAL B 1 125 ? -11.867 15.453 9.414 1 97.62 125 VAL B N 1
ATOM 2050 C CA . VAL B 1 125 ? -12.984 14.781 8.766 1 97.62 125 VAL B CA 1
ATOM 2051 C C . VAL B 1 125 ? -14.047 15.805 8.367 1 97.62 125 VAL B C 1
ATOM 2053 O O . VAL B 1 125 ? -14.844 16.234 9.211 1 97.62 125 VAL B O 1
ATOM 2056 N N . ASP B 1 126 ? -14.039 15.992 7.129 1 88.94 126 ASP B N 1
ATOM 2057 C CA . ASP B 1 126 ? -14.82 17.141 6.668 1 88.94 126 ASP B CA 1
ATOM 2058 C C . ASP B 1 126 ? -16.312 16.906 6.895 1 88.94 126 ASP B C 1
ATOM 2060 O O . ASP B 1 126 ? -16.734 15.797 7.211 1 88.94 126 ASP B O 1
ATOM 2064 N N . LYS B 1 127 ? -17.062 17.812 6.816 1 84.12 127 LYS B N 1
ATOM 2065 C CA . LYS B 1 127 ? -18.516 17.844 6.953 1 84.12 127 LYS B CA 1
ATOM 2066 C C . LYS B 1 127 ? -18.953 17.453 8.367 1 84.12 127 LYS B C 1
ATOM 2068 O O . LYS B 1 127 ? -20.016 17.859 8.828 1 84.12 127 LYS B O 1
ATOM 2073 N N . LYS B 1 128 ? -18.062 16.656 9.086 1 88.19 128 LYS B N 1
ATOM 2074 C CA . LYS B 1 128 ? -18.391 16.297 10.461 1 88.19 128 LYS B CA 1
ATOM 2075 C C . LYS B 1 128 ? -17.75 17.266 11.445 1 88.19 128 LYS B C 1
ATOM 2077 O O . LYS B 1 128 ? -18.109 17.281 12.633 1 88.19 128 LYS B O 1
ATOM 2082 N N . GLY B 1 129 ? -16.828 17.906 10.969 1 92.44 129 GLY B N 1
ATOM 2083 C CA . GLY B 1 129 ? -16.188 18.938 11.758 1 92.44 129 GLY B CA 1
ATOM 2084 C C . GLY B 1 129 ? -15.328 18.375 12.883 1 92.44 129 GLY B C 1
ATOM 2085 O O . GLY B 1 129 ? -15.133 19.031 13.906 1 92.44 129 GLY B O 1
ATOM 2086 N N . VAL B 1 130 ? -14.969 17.141 12.812 1 96.88 130 VAL B N 1
ATOM 2087 C CA . VAL B 1 130 ? -14.094 16.516 13.797 1 96.88 130 VAL B CA 1
ATOM 2088 C C . VAL B 1 130 ? -12.648 16.562 13.305 1 96.88 130 VAL B C 1
ATOM 2090 O O . VAL B 1 130 ? -12.383 16.328 12.117 1 96.88 130 VAL B O 1
ATOM 2093 N N . GLN B 1 131 ? -11.734 16.953 14.219 1 97.88 131 GLN B N 1
ATOM 2094 C CA . GLN B 1 131 ? -10.352 17.109 13.781 1 97.88 131 GLN B CA 1
ATOM 2095 C C . GLN B 1 131 ? -9.383 16.547 14.812 1 97.88 131 GLN B C 1
ATOM 2097 O O . GLN B 1 131 ? -9.695 16.5 16 1 97.88 131 GLN B O 1
ATOM 2102 N N . MET B 1 132 ? -8.281 16.109 14.234 1 98.12 132 MET B N 1
ATOM 2103 C CA . MET B 1 132 ? -7.141 15.68 15.039 1 98.12 132 MET B CA 1
ATOM 2104 C C . MET B 1 132 ? -5.887 16.453 14.648 1 98.12 132 MET B C 1
ATOM 2106 O O . MET B 1 132 ? -5.715 16.812 13.484 1 98.12 132 MET B O 1
ATOM 2110 N N . THR B 1 133 ? -5.078 16.734 15.703 1 98.5 133 THR B N 1
ATOM 2111 C CA . THR B 1 133 ? -3.746 17.266 15.445 1 98.5 133 THR B CA 1
ATOM 2112 C C . THR B 1 133 ? -2.674 16.312 15.953 1 98.5 133 THR B C 1
ATOM 2114 O O . THR B 1 133 ? -2.883 15.602 16.938 1 98.5 133 THR B O 1
ATOM 2117 N N . TYR B 1 134 ? -1.604 16.281 15.219 1 98.62 134 TYR B N 1
ATOM 2118 C CA . TYR B 1 134 ? -0.443 15.5 15.641 1 98.62 134 TYR B CA 1
ATOM 2119 C C . TYR B 1 134 ? 0.837 16.062 15.031 1 98.62 134 TYR B C 1
ATOM 2121 O O . TYR B 1 134 ? 0.79 16.828 14.062 1 98.62 134 TYR B O 1
ATOM 2129 N N . ASN B 1 135 ? 1.942 15.719 15.711 1 98.81 135 ASN B N 1
ATOM 2130 C CA . ASN B 1 135 ? 3.25 16.141 15.219 1 98.81 135 ASN B CA 1
ATOM 2131 C C . ASN B 1 135 ? 4.086 14.945 14.766 1 98.81 135 ASN B C 1
ATOM 2133 O O . ASN B 1 135 ? 3.939 13.844 15.289 1 98.81 135 ASN B O 1
ATOM 2137 N N . MET B 1 136 ? 4.879 15.234 13.742 1 98.69 136 MET B N 1
ATOM 2138 C CA . MET B 1 136 ? 5.926 14.289 13.352 1 98.69 136 MET B CA 1
ATOM 2139 C C . MET B 1 136 ? 7.305 14.93 13.477 1 98.69 136 MET B C 1
ATOM 2141 O O . MET B 1 136 ? 7.457 16.141 13.281 1 98.69 136 MET B O 1
ATOM 2145 N N . THR B 1 137 ? 8.25 14.117 13.758 1 98.62 137 THR B N 1
ATOM 2146 C CA . THR B 1 137 ? 9.602 14.625 13.945 1 98.62 137 THR B CA 1
ATOM 2147 C C . THR B 1 137 ? 10.516 14.156 12.82 1 98.62 137 THR B C 1
ATOM 2149 O O . THR B 1 137 ? 10.414 13.016 12.367 1 98.62 137 THR B O 1
ATOM 2152 N N . LYS B 1 138 ? 11.461 14.992 12.508 1 97.88 138 LYS B N 1
ATOM 2153 C CA . LYS B 1 138 ? 12.43 14.656 11.469 1 97.88 138 LYS B CA 1
ATOM 2154 C C . LYS B 1 138 ? 13.367 13.539 11.922 1 97.88 138 LYS B C 1
ATOM 2156 O O . LYS B 1 138 ? 13.914 13.594 13.031 1 97.88 138 LYS B O 1
ATOM 2161 N N . MET B 1 139 ? 13.461 12.531 11.039 1 96.12 139 MET B N 1
ATOM 2162 C CA . MET B 1 139 ? 14.328 11.398 11.336 1 96.12 139 MET B CA 1
ATOM 2163 C C . MET B 1 139 ? 15.727 11.625 10.766 1 96.12 139 MET B C 1
ATOM 2165 O O . MET B 1 139 ? 15.875 12.203 9.695 1 96.12 139 MET B O 1
#

InterPro domains:
  IPR012674 Calycin [G3DSA:2.40.128.20] (1-138)
  IPR012674 Calycin [SSF50814] (5-128)

Sequence (278 aa):
MVEQFLNKWKADITSYSNFDEVMDAMQLEPMARQVFKEKAGTLEYQLDGDTWTALAGVEGLGVRKYVYKLGEEIEGIGLDGVPLKTTSILDGEALIENSTSQKTGIPITITRRVKGDILECTLLVDKKGVQMTYNMTKMMVEQFLNKWKADITSYSNFDEVMDAMQLEPMARQVFKEKAGTLEYQLDGDTWTALAGVEGLGVRKYVYKLGEEIEGIGLDGVPLKTTSILDGEALIENSTSQKTGIPITITRRVKGDILECTLLVDKKGVQMTYNMTKM

Foldseek 3Di:
DCVLQQFKWKWDLVFKDPLVVVCVLVVFDPVVSVQVNPWIKMWHWDDDPQKIWIWIDTPPQGIDIDIDGAPDWDWDADSSRFTKIWHWHDDPQKIKIWIATPVPRWIKMWIWGDDPQKIWIKIARPPVRDIMITIIGGD/DCVLQQFKWKWDLVFKDPLVVVCVLVVADPVVSVQVNPWIKMWHWDDDPQKIWIWIDTPPQGIDIDIDGAPDWDWDADSSRFTKIWHWHDDPQKIKIWIATPVPRWIKMWIWGDDPQKIWIKIARPPVGDIMITIIGGD

Solvent-accessible surface area (backbone atoms only — not comparable to full-atom values): 14279 Å² total; per-residue (Å²): 128,69,64,80,60,57,42,41,31,36,42,41,71,87,47,54,36,56,54,69,63,36,44,56,73,68,62,56,55,68,70,51,48,54,41,61,69,72,36,57,36,37,43,31,41,46,75,56,90,72,40,35,37,38,40,40,32,31,77,67,38,36,34,36,44,48,75,48,41,74,71,44,75,45,51,27,43,44,76,75,24,48,43,33,41,34,32,34,40,76,57,90,77,29,45,34,40,41,33,30,31,73,82,77,62,53,41,36,37,39,39,34,33,70,56,89,62,31,38,41,36,37,40,33,38,52,98,69,76,38,55,28,40,36,40,22,35,63,108,127,68,65,81,60,57,42,43,31,35,42,41,68,87,48,54,35,58,54,69,61,34,43,56,74,68,61,56,55,68,70,50,49,53,42,62,69,72,37,54,35,36,42,32,39,44,74,58,90,72,40,36,37,38,40,40,32,30,78,68,37,34,34,37,43,46,76,47,41,74,69,46,75,45,53,28,42,45,75,75,25,48,43,32,41,36,33,34,42,76,57,89,77,30,44,36,38,42,33,31,32,71,82,78,62,53,40,36,37,38,39,34,32,70,56,88,63,30,38,42,36,37,4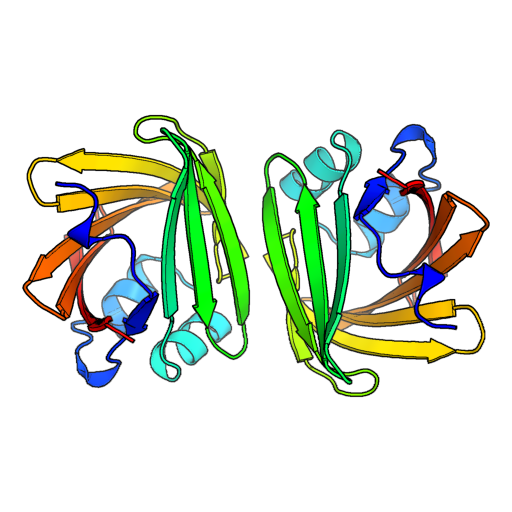0,34,39,50,99,69,76,38,56,28,39,37,40,22,35,61,107